Protein AF-0000000072270616 (afdb_homodimer)

Secondary structure (DSSP, 8-state):
--HHHHHHHHHHHHHHHTT--HHHHHHHHHHHHHHHHHHHHHHHHHHHHH-PPPHHHHHHHHSTT---SSPPPSS--SS-HHHHHHHHHHHHHHHH-GGGHHHHHHHHHHHHHHHHHTTSS-HHHHHHHHHHHHHHHHHHHHH--/--HHHHHHHHHHHHHHHTT--HHHHHHHHHHHHHHHHHHHHHHHHHHHHH-PPPHHHHHHHHSTT---SSPPPSS--SS-HHHHHHHHHHHHHHHH-GGGHHHHHHHHHHHHHHHHHTTSS-HHHHHHHHHHHHHHHHHHHHH--

Radius of gyration: 19.27 Å; Cα contacts (8 Å, |Δi|>4): 530; chains: 2; bounding box: 44×55×51 Å

Sequence (290 aa):
MTPLGLWIEEALRLGEQARLGGSDLAQVLAATAVAGHDAFISCWQGKFEYNVARPQSWMDHVQPGWAPSLPTPPFPSYPSGHATVSGAAAEVLAQFFPLQARQLRRDARDAAFSRVVGGIHWGVDGVAGLDVGQRVARALLEKRPMTPLGLWIEEALRLGEQARLGGSDLAQVLAATAVAGHDAFISCWQGKFEYNVARPQSWMDHVQPGWAPSLPTPPFPSYPSGHATVSGAAAEVLAQFFPLQARQLRRDARDAAFSRVVGGIHWGVDGVAGLDVGQRVARALLEKRP

Nearest PDB structures (foldseek):
  7f17-assembly3_C  TM=7.786E-01  e=4.397E-04  Pseudomonas aeruginosa
  9jq0-assembly1_A  TM=7.793E-01  e=1.820E-03  Klebsiella pneumoniae 342
  7f18-assembly3_C  TM=6.480E-01  e=3.942E-04  Pseudomonas aeruginosa
  1d2t-assembly1_A  TM=7.811E-01  e=1.374E-02  Shimwellia blattae
  1eoi-assembly1_A  TM=5.800E-01  e=3.911E-03  Shimwellia blattae

Solvent-accessible surface area (backbone atoms only — not comparable to full-atom values): 14197 Å² total; per-residue (Å²): 130,53,63,61,44,53,49,49,50,48,50,50,52,52,32,58,75,67,64,51,52,41,68,57,39,40,50,52,51,46,51,32,38,37,23,21,48,54,15,41,54,55,33,53,52,38,20,68,71,63,54,34,78,33,48,57,68,55,34,55,73,77,40,72,84,68,72,50,84,39,87,68,72,96,60,47,26,30,34,22,60,53,6,10,22,28,19,4,28,24,49,43,48,22,71,79,36,61,94,47,25,69,59,34,50,48,50,21,51,48,51,20,48,51,36,36,76,24,37,45,33,55,68,66,18,21,56,49,8,28,50,49,2,34,52,40,18,51,55,54,60,67,68,50,128,130,52,63,61,45,52,48,48,50,48,51,52,52,50,31,58,76,67,63,53,52,39,69,57,39,41,49,51,51,48,52,32,39,38,24,21,47,55,15,40,53,54,32,54,51,39,21,67,72,63,55,34,77,34,48,57,69,56,34,54,73,77,40,72,84,69,73,51,83,39,89,69,71,95,60,47,26,30,34,21,59,52,7,10,22,29,19,3,29,24,49,45,47,21,70,78,36,61,91,48,26,69,60,35,49,48,52,19,51,48,50,21,47,52,37,34,76,24,36,46,32,55,69,64,17,21,56,49,8,28,51,50,3,35,53,40,20,50,55,54,60,67,68,52,126

Structure (mmCIF, N/CA/C/O backbone):
data_AF-0000000072270616-model_v1
#
loop_
_entity.id
_entity.type
_entity.pdbx_description
1 polymer 'Vanadium chloroperoxidase-related protein'
#
loop_
_atom_site.group_PDB
_atom_site.id
_atom_site.type_symbol
_atom_site.label_atom_id
_atom_site.label_alt_id
_atom_site.label_comp_id
_atom_site.label_asym_id
_atom_site.label_entity_id
_atom_site.label_seq_id
_atom_site.pdbx_PDB_ins_code
_atom_site.Cartn_x
_atom_site.Cartn_y
_atom_site.Cartn_z
_atom_site.occupancy
_atom_site.B_iso_or_equiv
_atom_site.auth_seq_id
_atom_site.auth_comp_id
_atom_site.auth_asym_id
_atom_site.auth_atom_id
_atom_site.pdbx_PDB_model_num
ATOM 1 N N . MET A 1 1 ? 5.078 3.824 -12.914 1 79 1 MET A N 1
ATOM 2 C CA . MET A 1 1 ? 4.719 2.725 -12.023 1 79 1 MET A CA 1
ATOM 3 C C . MET A 1 1 ? 5.074 3.057 -10.578 1 79 1 MET A C 1
ATOM 5 O O . MET A 1 1 ? 6.094 3.697 -10.32 1 79 1 MET A O 1
ATOM 9 N N . THR A 1 2 ? 4.152 2.668 -9.734 1 91.56 2 THR A N 1
ATOM 10 C CA . THR A 1 2 ? 4.352 2.947 -8.32 1 91.56 2 THR A CA 1
ATOM 11 C C . THR A 1 2 ? 5.422 2.029 -7.73 1 91.56 2 THR A C 1
ATOM 13 O O . THR A 1 2 ? 5.809 1.042 -8.359 1 91.56 2 THR A O 1
ATOM 16 N N . PRO A 1 3 ? 5.988 2.426 -6.586 1 94.75 3 PRO A N 1
ATOM 17 C CA . PRO A 1 3 ? 7.094 1.618 -6.066 1 94.75 3 PRO A CA 1
ATOM 18 C C . PRO A 1 3 ? 6.699 0.161 -5.832 1 94.75 3 PRO A C 1
ATOM 20 O O . PRO A 1 3 ? 7.461 -0.749 -6.168 1 94.75 3 PRO A O 1
ATOM 23 N N . LEU A 1 4 ? 5.52 -0.05 -5.336 1 97.94 4 LEU A N 1
ATOM 24 C CA . LEU A 1 4 ? 5.148 -1.442 -5.113 1 97.94 4 LEU A CA 1
ATOM 25 C C . LEU A 1 4 ? 4.918 -2.164 -6.434 1 97.94 4 LEU A C 1
ATOM 27 O O . LEU A 1 4 ? 5.223 -3.352 -6.562 1 97.94 4 LEU A O 1
ATOM 31 N N . GLY A 1 5 ? 4.328 -1.453 -7.395 1 97.69 5 GLY A N 1
ATOM 32 C CA . GLY A 1 5 ? 4.172 -2.045 -8.711 1 97.69 5 GLY A CA 1
ATOM 33 C C . GLY A 1 5 ? 5.48 -2.541 -9.305 1 97.69 5 GLY A C 1
ATOM 34 O O . GLY A 1 5 ? 5.535 -3.631 -9.875 1 97.69 5 GLY A O 1
ATOM 35 N N . LEU A 1 6 ? 6.527 -1.81 -9.164 1 98 6 LEU A N 1
ATOM 36 C CA . LEU A 1 6 ? 7.844 -2.178 -9.672 1 98 6 LEU A CA 1
ATOM 37 C C . LEU A 1 6 ? 8.375 -3.418 -8.961 1 98 6 LEU A C 1
ATOM 39 O O . LEU A 1 6 ? 8.984 -4.285 -9.586 1 98 6 LEU A O 1
ATOM 43 N N . TRP A 1 7 ? 8.133 -3.5 -7.703 1 98.81 7 TRP A N 1
ATOM 44 C CA . TRP A 1 7 ? 8.672 -4.617 -6.934 1 98.81 7 TRP A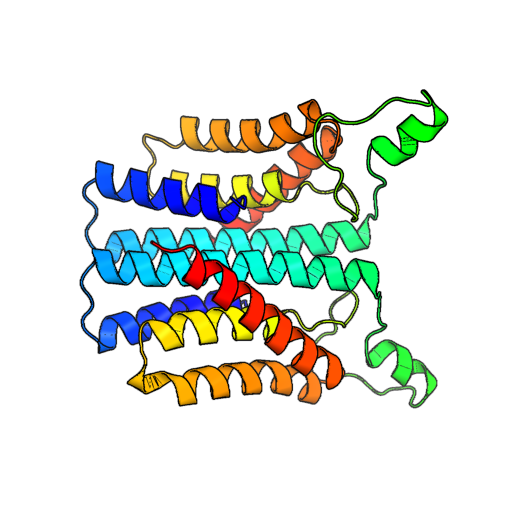 CA 1
ATOM 45 C C . TRP A 1 7 ? 7.844 -5.879 -7.152 1 98.81 7 TRP A C 1
ATOM 47 O O . TRP A 1 7 ? 8.367 -6.992 -7.102 1 98.81 7 TRP A O 1
ATOM 57 N N . ILE A 1 8 ? 6.531 -5.715 -7.418 1 98.81 8 ILE A N 1
ATOM 58 C CA . ILE A 1 8 ? 5.703 -6.852 -7.809 1 98.81 8 ILE A CA 1
ATOM 59 C C . ILE A 1 8 ? 6.176 -7.395 -9.156 1 98.81 8 ILE A C 1
ATOM 61 O O . ILE A 1 8 ? 6.262 -8.609 -9.344 1 98.81 8 ILE A O 1
ATOM 65 N N . GLU A 1 9 ? 6.5 -6.488 -10.039 1 98.38 9 GLU A N 1
ATOM 66 C CA . GLU A 1 9 ? 7.062 -6.918 -11.312 1 98.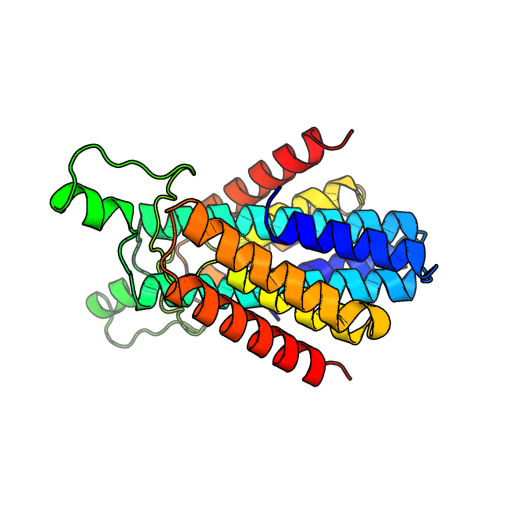38 9 GLU A CA 1
ATOM 67 C C . GLU A 1 9 ? 8.375 -7.672 -11.117 1 98.38 9 GLU A C 1
ATOM 69 O O . GLU A 1 9 ? 8.641 -8.656 -11.805 1 98.38 9 GLU A O 1
ATOM 74 N N . GLU A 1 10 ? 9.164 -7.152 -10.242 1 98.75 10 GLU A N 1
ATOM 75 C CA . GLU A 1 10 ? 10.43 -7.824 -9.953 1 98.75 10 GLU A CA 1
ATOM 76 C C . GLU A 1 10 ? 10.188 -9.203 -9.352 1 98.75 10 GLU A C 1
ATOM 78 O O . GLU A 1 10 ? 10.898 -10.156 -9.664 1 98.75 10 GLU A O 1
ATOM 83 N N . ALA A 1 11 ? 9.258 -9.344 -8.445 1 98.81 11 ALA A N 1
ATOM 84 C CA . ALA A 1 11 ? 8.898 -10.641 -7.871 1 98.81 11 ALA A CA 1
ATOM 85 C C . ALA A 1 11 ? 8.469 -11.617 -8.961 1 98.81 11 ALA A C 1
ATOM 87 O O . ALA A 1 11 ? 8.852 -12.797 -8.938 1 98.81 11 ALA A O 1
ATOM 88 N N . LEU A 1 12 ? 7.672 -11.094 -9.883 1 98.56 12 LEU A N 1
ATOM 89 C CA . LEU A 1 12 ? 7.23 -11.93 -10.992 1 98.56 12 LEU A CA 1
ATOM 90 C C . LEU A 1 12 ? 8.414 -12.375 -11.844 1 98.56 12 LEU A C 1
ATOM 92 O O . LEU A 1 12 ? 8.5 -13.547 -12.234 1 98.56 12 LEU A O 1
ATOM 96 N N . ARG A 1 13 ? 9.289 -11.438 -12.164 1 98.44 13 ARG A N 1
ATOM 97 C CA . ARG A 1 13 ? 10.469 -11.742 -12.977 1 98.44 13 ARG A CA 1
ATOM 98 C C . ARG A 1 13 ? 11.336 -12.797 -12.305 1 98.44 13 ARG A C 1
ATOM 100 O O . ARG A 1 13 ? 11.75 -13.766 -12.945 1 98.44 13 ARG A O 1
ATOM 107 N N . LEU A 1 14 ? 11.602 -12.68 -11.031 1 98.69 14 LEU A N 1
ATOM 108 C CA . LEU A 1 14 ? 12.445 -13.609 -10.289 1 98.69 14 LEU A CA 1
ATOM 109 C C . LEU A 1 14 ? 11.773 -14.977 -10.172 1 98.69 14 LEU A C 1
ATOM 111 O O . LEU A 1 14 ? 12.445 -16.016 -10.258 1 98.69 14 LEU A O 1
ATOM 115 N N . GLY A 1 15 ? 10.438 -14.938 -9.906 1 98.19 15 GLY A N 1
ATOM 116 C CA . GLY A 1 15 ? 9.703 -16.188 -9.867 1 98.19 15 GLY A CA 1
ATOM 117 C C . GLY A 1 15 ? 9.789 -16.984 -11.164 1 98.19 15 GLY A C 1
ATOM 118 O O . GLY A 1 15 ? 9.938 -18.203 -11.141 1 98.19 15 GLY A O 1
ATOM 119 N N . GLU A 1 16 ? 9.688 -16.266 -12.289 1 97.19 16 GLU A N 1
ATOM 120 C CA . GLU A 1 16 ? 9.812 -16.891 -13.602 1 97.19 16 GLU A CA 1
ATOM 121 C C . GLU A 1 16 ? 11.219 -17.453 -13.812 1 97.19 16 GLU A C 1
ATOM 123 O O . GLU A 1 16 ? 11.383 -18.578 -14.289 1 97.19 16 GLU A O 1
ATOM 128 N N . GLN A 1 17 ? 12.211 -16.688 -13.531 1 97.62 17 GLN A N 1
ATOM 129 C CA . GLN A 1 17 ? 13.602 -17.109 -13.695 1 97.62 17 GLN A CA 1
ATOM 130 C C . GLN A 1 17 ? 13.906 -18.344 -12.867 1 97.62 17 GLN A C 1
ATOM 132 O O . GLN A 1 17 ? 14.648 -19.219 -13.312 1 97.62 17 GLN A O 1
ATOM 137 N N . ALA A 1 18 ? 13.32 -18.391 -11.68 1 97.88 18 ALA A N 1
ATOM 138 C CA . ALA A 1 18 ? 13.578 -19.516 -10.773 1 97.88 18 ALA A CA 1
ATOM 139 C C . ALA A 1 18 ? 12.633 -20.688 -11.062 1 97.88 18 ALA A C 1
ATOM 141 O O . ALA A 1 18 ? 12.719 -21.734 -10.422 1 97.88 18 ALA A O 1
ATOM 142 N N . ARG A 1 19 ? 11.695 -20.516 -12.055 1 97.44 19 ARG A N 1
ATOM 143 C CA . ARG A 1 19 ? 10.703 -21.516 -12.422 1 97.44 19 ARG A CA 1
ATOM 144 C C . ARG A 1 19 ? 9.906 -21.969 -11.203 1 97.44 19 ARG A C 1
ATOM 146 O O . ARG A 1 19 ? 9.758 -23.172 -10.961 1 97.44 19 ARG A O 1
ATOM 153 N N . LEU A 1 20 ? 9.484 -20.984 -10.383 1 97.12 20 LEU A N 1
ATOM 154 C CA . LEU A 1 20 ? 8.68 -21.297 -9.211 1 97.12 20 LEU A CA 1
ATOM 155 C C . LEU A 1 20 ? 7.332 -21.875 -9.617 1 97.12 20 LEU A C 1
ATOM 157 O O . LEU A 1 20 ? 6.738 -21.453 -10.609 1 97.12 20 LEU A O 1
ATOM 161 N N . GLY A 1 21 ? 6.887 -22.844 -8.82 1 96.94 21 GLY A N 1
ATOM 162 C CA . GLY A 1 21 ? 5.516 -23.312 -8.984 1 96.94 21 GLY A CA 1
ATOM 163 C C . GLY A 1 21 ? 4.48 -22.266 -8.602 1 96.94 21 GLY A C 1
ATOM 164 O O . GLY A 1 21 ? 4.812 -21.25 -7.977 1 96.94 21 GLY A O 1
ATOM 165 N N . GLY A 1 22 ? 3.252 -22.469 -9 1 96.25 22 GLY A N 1
ATOM 166 C CA . GLY A 1 22 ? 2.184 -21.516 -8.781 1 96.25 22 GLY A CA 1
ATOM 167 C C . GLY A 1 22 ? 2 -21.156 -7.316 1 96.25 22 GLY A C 1
ATOM 168 O O . GLY A 1 22 ? 1.819 -19.984 -6.977 1 96.25 22 GLY A O 1
ATOM 169 N N . SER A 1 23 ? 2.094 -22.156 -6.461 1 96 23 SER A N 1
ATOM 170 C CA . SER A 1 23 ? 1.894 -21.938 -5.035 1 96 23 SER A CA 1
ATOM 171 C C . SER A 1 23 ? 3.029 -21.109 -4.438 1 96 23 SER A C 1
ATOM 173 O O . SER A 1 23 ? 2.795 -20.219 -3.623 1 96 23 SER A O 1
ATOM 175 N N . ASP A 1 24 ? 4.227 -21.391 -4.828 1 97.56 24 ASP A N 1
ATOM 176 C CA . ASP A 1 24 ? 5.383 -20.656 -4.332 1 97.56 24 ASP A CA 1
ATOM 177 C C . ASP A 1 24 ? 5.359 -19.203 -4.816 1 97.56 24 ASP A C 1
ATOM 179 O O . ASP A 1 24 ? 5.656 -18.281 -4.051 1 97.56 24 ASP A O 1
ATOM 183 N N . LEU A 1 25 ? 5.039 -19.031 -6.094 1 98.31 25 LEU A N 1
ATOM 184 C CA . LEU A 1 25 ? 4.957 -17.672 -6.641 1 98.31 25 LEU A CA 1
ATOM 185 C C . LEU A 1 25 ? 3.859 -16.875 -5.949 1 98.31 25 LEU A C 1
ATOM 187 O O . LEU A 1 25 ? 4.035 -15.688 -5.664 1 98.31 25 LEU A O 1
ATOM 191 N N . ALA A 1 26 ? 2.768 -17.516 -5.664 1 98.38 26 ALA A N 1
ATOM 192 C CA . ALA A 1 26 ? 1.678 -16.859 -4.949 1 98.38 26 ALA A CA 1
ATOM 193 C C . ALA A 1 26 ? 2.135 -16.391 -3.57 1 98.38 26 ALA A C 1
ATOM 195 O O . ALA A 1 26 ? 1.769 -15.297 -3.127 1 98.38 26 ALA A O 1
ATOM 196 N N . GLN A 1 27 ? 2.904 -17.172 -2.893 1 97.62 27 GLN A N 1
ATOM 197 C CA . GLN A 1 27 ? 3.41 -16.828 -1.57 1 97.62 27 GLN A CA 1
ATOM 198 C C . GLN A 1 27 ? 4.344 -15.617 -1.645 1 97.62 27 GLN A C 1
ATOM 200 O O . GLN A 1 27 ? 4.289 -14.727 -0.792 1 97.62 27 GLN A O 1
ATOM 205 N N . VAL A 1 28 ? 5.195 -15.617 -2.637 1 98.56 28 VAL A N 1
ATOM 206 C CA . VAL A 1 28 ? 6.141 -14.523 -2.824 1 98.56 28 VAL A CA 1
ATOM 207 C C . VAL A 1 28 ? 5.379 -13.227 -3.088 1 98.56 28 VAL A C 1
ATOM 209 O O . VAL A 1 28 ? 5.668 -12.195 -2.477 1 98.56 28 VAL A O 1
ATOM 212 N N . LEU A 1 29 ? 4.418 -13.273 -4 1 98.81 29 LEU A N 1
ATOM 213 C CA . LEU A 1 29 ? 3.648 -12.094 -4.355 1 98.81 29 LEU A CA 1
ATOM 214 C C . LEU A 1 29 ? 2.834 -11.594 -3.166 1 98.81 29 LEU A C 1
ATOM 216 O O . LEU A 1 29 ? 2.781 -10.391 -2.902 1 98.81 29 LEU A O 1
ATOM 220 N N . ALA A 1 30 ? 2.232 -12.523 -2.436 1 98.5 30 ALA A N 1
ATOM 221 C CA . ALA A 1 30 ? 1.429 -12.164 -1.271 1 98.5 30 ALA A CA 1
ATOM 222 C C . ALA A 1 30 ? 2.287 -11.5 -0.198 1 98.5 30 ALA A C 1
ATOM 224 O O . ALA A 1 30 ? 1.921 -10.445 0.339 1 98.5 30 ALA A O 1
ATOM 225 N N . ALA A 1 31 ? 3.426 -12.094 0.092 1 98.44 31 ALA A N 1
ATOM 226 C CA . ALA A 1 31 ? 4.312 -11.555 1.12 1 98.44 31 ALA A CA 1
ATOM 227 C C . ALA A 1 31 ? 4.848 -10.188 0.719 1 98.44 31 ALA A C 1
ATOM 229 O O . ALA A 1 31 ? 4.938 -9.281 1.551 1 98.44 31 ALA A O 1
ATOM 230 N N . THR A 1 32 ? 5.254 -10.062 -0.554 1 98.88 32 THR A N 1
ATOM 231 C CA . THR A 1 32 ? 5.762 -8.781 -1.051 1 98.88 32 THR A CA 1
ATOM 232 C C . THR A 1 32 ? 4.691 -7.703 -0.965 1 98.88 32 THR A C 1
ATOM 234 O O . THR A 1 32 ? 4.961 -6.586 -0.52 1 98.88 32 THR A O 1
ATOM 237 N N . ALA A 1 33 ? 3.461 -8.062 -1.34 1 98.75 33 ALA A N 1
ATOM 238 C CA . ALA A 1 33 ? 2.34 -7.121 -1.314 1 98.75 33 ALA A CA 1
ATOM 239 C C . ALA A 1 33 ? 2.047 -6.656 0.108 1 98.75 33 ALA A C 1
ATOM 241 O O . ALA A 1 33 ? 1.929 -5.457 0.363 1 98.75 33 ALA A O 1
ATOM 242 N N . VAL A 1 34 ? 1.983 -7.574 1.022 1 98.5 34 VAL A N 1
ATOM 243 C CA . VAL A 1 34 ? 1.604 -7.266 2.398 1 98.5 34 VAL A CA 1
ATOM 244 C C . VAL A 1 34 ? 2.721 -6.48 3.078 1 98.5 34 VAL A C 1
ATOM 246 O O . VAL A 1 34 ? 2.461 -5.488 3.764 1 98.5 34 VAL A O 1
ATOM 249 N N . ALA A 1 35 ? 3.928 -6.883 2.844 1 98.69 35 ALA A N 1
ATOM 250 C CA . ALA A 1 35 ? 5.055 -6.172 3.441 1 98.69 35 ALA A CA 1
ATOM 251 C C . ALA A 1 35 ? 5.133 -4.738 2.924 1 98.69 35 ALA A C 1
ATOM 253 O O . ALA A 1 35 ? 5.336 -3.801 3.699 1 98.69 35 ALA A O 1
ATOM 254 N N . GLY A 1 36 ? 5.039 -4.621 1.604 1 98.62 36 GLY A N 1
ATOM 255 C CA . GLY A 1 36 ? 5.07 -3.289 1.021 1 98.62 36 GLY A CA 1
ATOM 256 C C . GLY A 1 36 ? 3.965 -2.387 1.531 1 98.62 36 GLY A C 1
ATOM 257 O O . GLY A 1 36 ? 4.207 -1.221 1.85 1 98.62 36 GLY A O 1
ATOM 258 N N . HIS A 1 37 ? 2.793 -2.926 1.606 1 98.12 37 HIS A N 1
ATOM 259 C CA . HIS A 1 37 ? 1.641 -2.168 2.078 1 98.12 37 HIS A CA 1
ATOM 260 C C . HIS A 1 37 ? 1.791 -1.795 3.549 1 98.12 37 HIS A C 1
ATOM 262 O O . HIS A 1 37 ? 1.553 -0.647 3.932 1 98.12 37 HIS A O 1
ATOM 268 N N . ASP A 1 38 ? 2.174 -2.775 4.398 1 97.88 38 ASP A N 1
ATOM 269 C CA . ASP A 1 38 ? 2.318 -2.525 5.832 1 97.88 38 ASP A CA 1
ATOM 270 C C . ASP A 1 38 ? 3.418 -1.501 6.102 1 97.88 38 ASP A C 1
ATOM 272 O O . ASP A 1 38 ? 3.279 -0.655 6.988 1 97.88 38 ASP A O 1
ATOM 276 N N . ALA A 1 39 ? 4.465 -1.623 5.348 1 98.56 39 ALA A N 1
ATOM 277 C CA . ALA A 1 39 ? 5.531 -0.634 5.473 1 98.56 39 ALA A CA 1
ATOM 278 C C . ALA A 1 39 ? 5.035 0.758 5.09 1 98.56 39 ALA A C 1
ATOM 280 O O . ALA A 1 39 ? 5.41 1.751 5.715 1 98.56 39 ALA A O 1
ATOM 281 N N . PHE A 1 40 ? 4.258 0.783 4.094 1 97.88 40 PHE A N 1
ATOM 282 C CA . PHE A 1 40 ? 3.754 2.061 3.605 1 97.88 40 PHE A CA 1
ATOM 283 C C . PHE A 1 40 ? 2.836 2.711 4.633 1 97.88 40 PHE A C 1
ATOM 285 O O . PHE A 1 40 ? 2.814 3.936 4.77 1 97.88 40 PHE A O 1
ATOM 292 N N . ILE A 1 41 ? 2.008 1.926 5.32 1 96.38 41 ILE A N 1
ATOM 293 C CA . ILE A 1 41 ? 1.22 2.441 6.434 1 96.38 41 ILE A CA 1
ATOM 294 C C . ILE A 1 41 ? 2.137 3.137 7.438 1 96.38 41 ILE A C 1
ATOM 296 O O . ILE A 1 41 ? 1.866 4.266 7.855 1 96.38 41 ILE A O 1
ATOM 300 N N . SER A 1 42 ? 3.219 2.477 7.805 1 97 42 SER A N 1
ATOM 301 C CA . SER A 1 42 ? 4.18 3.039 8.75 1 97 42 SER A CA 1
ATOM 302 C C . SER A 1 42 ? 4.793 4.328 8.211 1 97 42 SER A C 1
ATOM 304 O O . SER A 1 42 ? 5.008 5.281 8.961 1 97 42 SER A O 1
ATOM 306 N N . CYS A 1 43 ? 5.078 4.328 6.941 1 97.94 43 CYS A N 1
ATOM 307 C CA . CYS A 1 43 ? 5.656 5.5 6.293 1 97.94 43 CYS A CA 1
ATOM 308 C C . CYS A 1 43 ? 4.742 6.711 6.434 1 97.94 43 CYS A C 1
ATOM 310 O O . CYS A 1 43 ? 5.184 7.785 6.852 1 97.94 43 CYS A O 1
ATOM 312 N N . TRP A 1 44 ? 3.494 6.543 6.137 1 95.75 44 TRP A N 1
ATOM 313 C CA . TRP A 1 44 ? 2.557 7.66 6.113 1 95.75 44 TRP A CA 1
ATOM 314 C C . TRP A 1 44 ? 2.254 8.148 7.523 1 95.75 44 TRP A C 1
ATOM 316 O O . TRP A 1 44 ? 2.049 9.344 7.746 1 95.75 44 TRP A O 1
ATOM 326 N N . GLN A 1 45 ? 2.283 7.195 8.453 1 95.19 45 GLN A N 1
ATOM 327 C CA . GLN A 1 45 ? 2.182 7.605 9.852 1 95.19 45 GLN A CA 1
ATOM 328 C C . GLN A 1 45 ? 3.348 8.508 10.242 1 95.19 45 GLN A C 1
ATOM 330 O O . GLN A 1 45 ? 3.156 9.508 10.945 1 95.19 45 GLN A O 1
ATOM 335 N N . GLY A 1 46 ? 4.496 8.148 9.828 1 96.88 46 GLY A N 1
ATOM 336 C CA . GLY A 1 46 ? 5.672 8.969 10.094 1 96.88 46 GLY A CA 1
ATOM 337 C C . GLY A 1 46 ? 5.582 10.352 9.469 1 96.88 46 GLY A C 1
ATOM 338 O O . GLY A 1 46 ? 6 11.336 10.078 1 96.88 46 GLY A O 1
ATOM 339 N N . LYS A 1 47 ? 4.992 10.43 8.273 1 96.5 47 LYS A N 1
ATOM 340 C CA . LYS A 1 47 ? 4.855 11.711 7.602 1 96.5 47 LYS A CA 1
ATOM 341 C C . LYS A 1 47 ? 3.938 12.648 8.383 1 96.5 47 LYS A C 1
ATOM 343 O O . LYS A 1 47 ? 4.168 13.859 8.43 1 96.5 47 LYS A O 1
ATOM 348 N N . PHE A 1 48 ? 2.904 12.062 8.906 1 93 48 PHE A N 1
ATOM 349 C CA . PHE A 1 48 ? 1.995 12.883 9.703 1 93 48 PHE A CA 1
ATOM 350 C C . PHE A 1 48 ? 2.656 13.312 11.008 1 93 48 PHE A C 1
ATOM 352 O O . PHE A 1 48 ? 2.428 14.422 11.492 1 93 48 PHE A O 1
ATOM 359 N N . GLU A 1 49 ? 3.527 12.445 11.547 1 94 49 GLU A N 1
ATOM 360 C CA . GLU A 1 49 ? 4.16 12.695 12.836 1 94 49 GLU A CA 1
ATOM 361 C C . GLU A 1 49 ? 5.25 13.758 12.719 1 94 49 GLU A C 1
ATOM 363 O O . GLU A 1 49 ? 5.332 14.664 13.547 1 94 49 GLU A O 1
ATOM 368 N N . TYR A 1 50 ? 6.055 13.688 11.695 1 96.19 50 TYR A N 1
ATOM 369 C CA . TYR A 1 50 ? 7.246 14.531 11.625 1 96.19 50 TYR A CA 1
ATOM 370 C C . TYR A 1 50 ? 6.996 15.758 10.75 1 96.19 50 TYR A C 1
ATOM 372 O O . TYR A 1 50 ? 7.598 16.812 10.969 1 96.19 50 TYR A O 1
ATOM 380 N N . ASN A 1 51 ? 6.184 15.617 9.672 1 95.12 51 ASN A N 1
ATOM 381 C CA . ASN A 1 51 ? 5.738 16.719 8.82 1 95.12 51 ASN A CA 1
ATOM 382 C C . ASN A 1 51 ? 6.918 17.547 8.305 1 95.12 51 ASN A C 1
ATOM 384 O O . ASN A 1 51 ? 6.918 18.766 8.414 1 95.12 51 ASN A O 1
ATOM 388 N N . VAL A 1 52 ? 7.891 16.875 7.82 1 96.19 52 VAL A N 1
ATOM 389 C CA . VAL A 1 52 ? 9.109 17.516 7.348 1 96.19 52 VAL A CA 1
ATOM 390 C C . VAL A 1 52 ? 8.875 18.109 5.961 1 96.19 52 VAL A C 1
ATOM 392 O O . VAL A 1 52 ? 8.359 17.438 5.066 1 96.19 52 VAL A O 1
ATOM 395 N N . ALA A 1 53 ? 9.289 19.391 5.816 1 95 53 ALA A N 1
ATOM 396 C CA . ALA A 1 53 ? 9.148 20.078 4.531 1 95 53 ALA A CA 1
ATOM 397 C C . ALA A 1 53 ? 10.086 19.484 3.488 1 95 53 ALA A C 1
ATOM 399 O O . ALA A 1 53 ? 11.211 19.078 3.811 1 95 53 ALA A O 1
ATOM 400 N N . ARG A 1 54 ? 9.57 19.484 2.26 1 96.12 54 ARG A N 1
ATOM 401 C CA . ARG A 1 54 ? 10.391 18.969 1.168 1 96.12 54 ARG A CA 1
ATOM 402 C C . ARG A 1 54 ? 11.469 19.969 0.766 1 96.12 54 ARG A C 1
ATOM 404 O O . ARG A 1 54 ? 11.367 21.156 1.098 1 96.12 54 ARG A O 1
ATOM 411 N N . PRO A 1 55 ? 12.508 19.531 0.077 1 94.56 55 PRO A N 1
ATOM 412 C CA . PRO A 1 55 ? 13.617 20.422 -0.31 1 94.56 55 PRO A CA 1
ATOM 413 C C . PRO A 1 55 ? 13.148 21.672 -1.038 1 94.56 55 PRO A C 1
ATOM 415 O O . PRO A 1 55 ? 13.672 22.766 -0.802 1 94.56 55 PRO A O 1
ATOM 418 N N . GLN A 1 56 ? 12.18 21.547 -1.851 1 91.94 56 GLN A N 1
ATOM 419 C CA . GLN A 1 56 ? 11.711 22.672 -2.646 1 91.94 56 GLN A CA 1
ATOM 420 C C . GLN A 1 56 ? 11.242 23.812 -1.755 1 91.94 56 GLN A C 1
ATOM 422 O O . GLN A 1 56 ? 11.422 24.984 -2.088 1 91.94 56 GLN A O 1
ATOM 427 N N . SER A 1 57 ? 10.617 23.469 -0.726 1 89.81 57 SER A N 1
ATOM 428 C CA . SER A 1 57 ? 10.133 24.5 0.198 1 89.81 57 SER A CA 1
ATOM 429 C C . SER A 1 57 ? 11.281 25.297 0.79 1 89.81 57 SER A C 1
ATOM 431 O O . SER A 1 57 ? 11.156 26.5 0.997 1 89.81 57 SER A O 1
ATOM 433 N N . TRP A 1 58 ? 12.367 24.672 1.087 1 87.06 58 TRP A N 1
ATOM 434 C CA . TRP A 1 58 ? 13.547 25.328 1.651 1 87.06 58 TRP A CA 1
ATOM 435 C C . TRP A 1 58 ? 14.305 26.094 0.58 1 87.06 58 TRP A C 1
ATOM 437 O O . TRP A 1 58 ? 14.75 27.219 0.82 1 87.06 58 TRP A O 1
ATOM 447 N N . MET A 1 59 ? 14.367 25.516 -0.546 1 87.12 59 MET A N 1
ATOM 448 C CA . MET A 1 59 ? 15.141 26.109 -1.635 1 87.12 59 MET A CA 1
ATOM 449 C C . MET A 1 59 ? 14.484 27.375 -2.15 1 87.12 59 MET A C 1
ATOM 451 O O . MET A 1 59 ? 15.164 28.281 -2.641 1 87.12 59 MET A O 1
ATOM 455 N N . ASP A 1 60 ? 13.156 27.375 -2.066 1 84.81 60 ASP A N 1
ATOM 456 C CA . ASP A 1 60 ? 12.438 28.578 -2.467 1 84.81 60 ASP A CA 1
ATOM 457 C C . ASP A 1 60 ? 12.984 29.812 -1.732 1 84.81 60 ASP A C 1
ATOM 459 O O . ASP A 1 60 ? 12.938 30.922 -2.256 1 84.81 60 ASP A O 1
ATOM 463 N N . HIS A 1 61 ? 13.617 29.609 -0.593 1 87.5 61 HIS A N 1
ATOM 464 C CA . HIS A 1 61 ? 14.148 30.688 0.221 1 87.5 61 HIS A CA 1
ATOM 465 C C . HIS A 1 61 ? 15.633 30.922 -0.059 1 87.5 61 HIS A C 1
ATOM 467 O O . HIS A 1 61 ? 16.125 32.062 0.05 1 87.5 61 HIS A O 1
ATOM 473 N N . VAL A 1 62 ? 16.312 29.891 -0.326 1 88.31 62 VAL A N 1
ATOM 474 C CA . VAL A 1 62 ? 17.781 29.953 -0.417 1 88.31 62 VAL A CA 1
ATOM 475 C C . VAL A 1 62 ? 18.188 30.281 -1.849 1 88.31 62 VAL A C 1
ATOM 477 O O . VAL A 1 62 ? 19.141 31.047 -2.068 1 88.31 62 VAL A O 1
ATOM 480 N N . GLN A 1 63 ? 17.531 29.703 -2.832 1 88.5 63 GLN A N 1
ATOM 481 C CA . GLN A 1 63 ? 17.828 29.875 -4.25 1 88.5 63 GLN A CA 1
ATOM 482 C C . GLN A 1 63 ? 16.547 29.922 -5.078 1 88.5 63 GLN A C 1
ATOM 484 O O . GLN A 1 63 ? 16.188 28.938 -5.73 1 88.5 63 GLN A O 1
ATOM 489 N N . PRO A 1 64 ? 16.125 31.203 -5.039 1 85 64 PRO A N 1
ATOM 490 C CA . PRO A 1 64 ? 14.898 31.344 -5.832 1 85 64 PRO A CA 1
ATOM 491 C C . PRO A 1 64 ? 15.086 30.922 -7.285 1 85 64 PRO A C 1
ATOM 493 O O . PRO A 1 64 ? 16.141 31.156 -7.871 1 85 64 PRO A O 1
ATOM 496 N N . GLY A 1 65 ? 14.234 30.016 -7.812 1 87.19 65 GLY A N 1
ATOM 497 C CA . GLY A 1 65 ? 14.32 29.562 -9.188 1 87.19 65 GLY A CA 1
ATOM 498 C C . GLY A 1 65 ? 14.727 28.109 -9.32 1 87.19 65 GLY A C 1
ATOM 499 O O . GLY A 1 65 ? 14.555 27.5 -10.383 1 87.19 65 GLY A O 1
ATOM 500 N N . TRP A 1 66 ? 15.328 27.703 -8.211 1 88.62 66 TRP A N 1
ATOM 501 C CA . TRP A 1 66 ? 15.664 26.297 -8.242 1 88.62 66 TRP A CA 1
ATOM 502 C C . TRP A 1 66 ? 14.406 25.422 -8.258 1 88.62 66 TRP A C 1
ATOM 504 O O . TRP A 1 66 ? 13.43 25.734 -7.574 1 88.62 66 TRP A O 1
ATOM 514 N N . ALA A 1 67 ? 14.445 24.328 -9.117 1 91.44 67 ALA A N 1
ATOM 515 C CA . ALA A 1 67 ? 13.375 23.344 -9.125 1 91.44 67 ALA A CA 1
ATOM 516 C C . ALA A 1 67 ? 13.938 21.922 -9.203 1 91.44 67 ALA A C 1
ATOM 518 O O . ALA A 1 67 ? 14.93 21.688 -9.898 1 91.44 67 ALA A O 1
ATOM 519 N N . PRO A 1 68 ? 13.258 21.062 -8.453 1 93 68 PRO A N 1
ATOM 520 C CA . PRO A 1 68 ? 13.695 19.672 -8.586 1 93 68 PRO A CA 1
ATOM 521 C C . PRO A 1 68 ? 13.445 19.109 -9.984 1 93 68 PRO A C 1
ATOM 523 O O . PRO A 1 68 ? 12.633 19.641 -10.734 1 93 68 PRO A O 1
ATOM 526 N N . SER A 1 69 ? 14.234 18.062 -10.305 1 93.94 69 SER A N 1
ATOM 527 C CA . SER A 1 69 ? 14.078 17.422 -11.602 1 93.94 69 SER A CA 1
ATOM 528 C C . SER A 1 69 ? 12.828 16.547 -11.641 1 93.94 69 SER A C 1
ATOM 530 O O . SER A 1 69 ? 12.312 16.234 -12.711 1 93.94 69 SER A O 1
ATOM 532 N N . LEU A 1 70 ? 12.383 16.156 -10.477 1 94.31 70 LEU A N 1
ATOM 533 C CA . LEU A 1 70 ? 11.156 15.375 -10.359 1 94.31 70 LEU A CA 1
ATOM 534 C C . LEU A 1 70 ? 10.031 16.219 -9.773 1 94.31 70 LEU A C 1
ATOM 536 O O . LEU A 1 70 ? 10.273 17.141 -8.992 1 94.31 70 LEU A O 1
ATOM 540 N N . PRO A 1 71 ? 8.805 15.867 -10.219 1 92.62 71 PRO A N 1
ATOM 541 C CA . PRO A 1 71 ? 7.684 16.594 -9.609 1 92.62 71 PRO A CA 1
ATOM 542 C C . PRO A 1 71 ? 7.602 16.391 -8.102 1 92.62 71 PRO A C 1
ATOM 544 O O . PRO A 1 71 ? 7.699 15.25 -7.621 1 92.62 71 PRO A O 1
ATOM 547 N N . THR A 1 72 ? 7.41 17.438 -7.383 1 92.94 72 THR A N 1
ATOM 548 C CA . THR A 1 72 ? 7.352 17.391 -5.926 1 92.94 72 THR A CA 1
ATOM 549 C C . THR A 1 72 ? 5.969 16.953 -5.449 1 92.94 72 THR A C 1
ATOM 551 O O . THR A 1 72 ? 4.969 17.609 -5.75 1 92.94 72 THR A O 1
ATOM 554 N N . PRO A 1 73 ? 5.949 15.914 -4.676 1 92.88 73 PRO A N 1
ATOM 555 C CA . PRO A 1 73 ? 4.656 15.516 -4.117 1 92.88 73 PRO A CA 1
ATOM 556 C C . PRO A 1 73 ? 4.117 16.531 -3.102 1 92.88 73 PRO A C 1
ATOM 558 O O . PRO A 1 73 ? 4.898 17.188 -2.412 1 92.88 73 PRO A O 1
ATOM 561 N N . PRO A 1 74 ? 2.789 16.562 -2.959 1 91.06 74 PRO A N 1
ATOM 562 C CA . PRO A 1 74 ? 2.154 17.547 -2.066 1 91.06 74 PRO A CA 1
ATOM 563 C C . PRO A 1 74 ? 1.981 17.016 -0.645 1 91.06 74 PRO A C 1
ATOM 565 O O . PRO A 1 74 ? 0.906 17.156 -0.056 1 91.06 74 PRO A O 1
ATOM 568 N N . PHE A 1 75 ? 2.92 16.297 -0.101 1 93.94 75 PHE A N 1
ATOM 569 C CA . PHE A 1 75 ? 2.945 15.789 1.266 1 93.94 75 PHE A CA 1
ATOM 570 C C . PHE A 1 75 ? 4.371 15.766 1.806 1 93.94 75 PHE A C 1
ATOM 572 O O . PHE A 1 75 ? 5.332 15.883 1.043 1 93.94 75 PHE A O 1
ATOM 579 N N . PRO A 1 76 ? 4.57 15.664 3.113 1 96 76 PRO A N 1
ATOM 580 C CA . PRO A 1 76 ? 5.887 15.781 3.742 1 96 76 PRO A CA 1
ATOM 581 C C . PRO A 1 76 ? 6.887 14.75 3.209 1 96 76 PRO A C 1
ATOM 583 O O . PRO A 1 76 ? 6.484 13.711 2.682 1 96 76 PRO A O 1
ATOM 586 N N . SER A 1 77 ? 8.094 15.07 3.402 1 97.44 77 SER A N 1
ATOM 587 C CA . SER A 1 77 ? 9.148 14.328 2.713 1 97.44 77 SER A CA 1
ATOM 588 C C . SER A 1 77 ? 9.547 13.078 3.49 1 97.44 77 SER A C 1
ATOM 590 O O . SER A 1 77 ? 9.891 12.055 2.896 1 97.44 77 SER A O 1
ATOM 592 N N . TYR A 1 78 ? 9.453 13.094 4.816 1 98.19 78 TYR 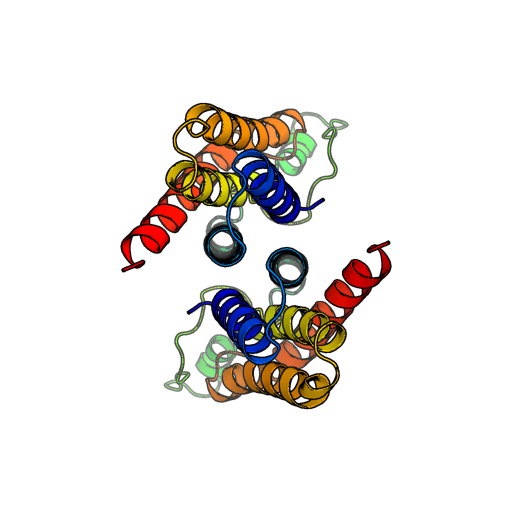A N 1
ATOM 593 C CA . TYR A 1 78 ? 10.078 12.094 5.676 1 98.19 78 TYR A CA 1
ATOM 594 C C . TYR A 1 78 ? 9.031 11.188 6.309 1 98.19 78 TYR A C 1
ATOM 596 O O . TYR A 1 78 ? 8.078 11.672 6.926 1 98.19 78 TYR A O 1
ATOM 604 N N . PRO A 1 79 ? 9.258 9.953 6.273 1 98.5 79 PRO A N 1
ATOM 605 C CA . PRO A 1 79 ? 10.273 9.242 5.5 1 98.5 79 PRO A CA 1
ATOM 606 C C . PRO A 1 79 ? 9.898 9.086 4.027 1 98.5 79 PRO A C 1
ATOM 608 O O . PRO A 1 79 ? 8.773 9.414 3.639 1 98.5 79 PRO A O 1
ATOM 611 N N . SER A 1 80 ? 10.875 8.672 3.219 1 98.56 80 SER A N 1
ATOM 612 C CA . SER A 1 80 ? 10.633 8.445 1.799 1 98.56 80 SER A CA 1
ATOM 613 C C . SER A 1 80 ? 9.75 7.223 1.58 1 98.56 80 SER A C 1
ATOM 615 O O . SER A 1 80 ? 10.102 6.113 1.992 1 98.56 80 SER A O 1
ATOM 617 N N . GLY A 1 81 ? 8.617 7.414 0.898 1 98.12 81 GLY A N 1
ATOM 618 C CA . GLY A 1 81 ? 7.738 6.301 0.578 1 98.12 81 GLY A CA 1
ATOM 619 C C . GLY A 1 81 ? 8.375 5.285 -0.351 1 98.12 81 GLY A C 1
ATOM 620 O O . GLY A 1 81 ? 8.227 4.078 -0.154 1 98.12 81 GLY A O 1
ATOM 621 N N . HIS A 1 82 ? 9.086 5.758 -1.393 1 98.38 82 HIS A N 1
ATOM 622 C CA . HIS A 1 82 ? 9.781 4.859 -2.307 1 98.38 82 HIS A CA 1
ATOM 623 C C . HIS A 1 82 ? 10.805 4.004 -1.565 1 98.38 82 HIS A C 1
ATOM 625 O O . HIS A 1 82 ? 10.898 2.797 -1.795 1 98.38 82 HIS A O 1
ATOM 631 N N . ALA A 1 83 ? 11.484 4.645 -0.693 1 98.81 83 ALA A N 1
ATOM 632 C CA . ALA A 1 83 ? 12.492 3.926 0.087 1 98.81 83 ALA A CA 1
ATOM 633 C C . ALA A 1 83 ? 11.844 2.896 1.006 1 98.81 83 ALA A C 1
ATOM 635 O O . ALA A 1 83 ? 12.32 1.769 1.126 1 98.81 83 ALA A O 1
ATOM 636 N N . THR A 1 84 ? 10.781 3.307 1.638 1 98.88 84 THR A N 1
ATOM 637 C CA . THR A 1 84 ? 10.102 2.451 2.6 1 98.88 84 THR A CA 1
ATOM 638 C C . THR A 1 84 ? 9.578 1.185 1.923 1 98.88 84 THR A C 1
ATOM 640 O O . THR A 1 84 ? 9.859 0.073 2.373 1 98.88 84 THR A O 1
ATOM 643 N N . VAL A 1 85 ? 8.891 1.355 0.82 1 98.88 85 VAL A N 1
ATOM 644 C CA . VAL A 1 85 ? 8.328 0.216 0.105 1 98.88 85 VAL A CA 1
ATOM 645 C C . VAL A 1 85 ? 9.453 -0.653 -0.453 1 98.88 85 VAL A C 1
ATOM 647 O O . VAL A 1 85 ? 9.391 -1.883 -0.393 1 98.88 85 VAL A O 1
ATOM 650 N N . SER A 1 86 ? 10.453 -0.019 -0.963 1 98.94 86 SER A N 1
ATOM 651 C CA . SER A 1 86 ? 11.57 -0.76 -1.537 1 98.94 86 SER A CA 1
ATOM 652 C C . SER A 1 86 ? 12.32 -1.543 -0.466 1 98.94 86 SER A C 1
ATOM 654 O O . SER A 1 86 ? 12.758 -2.668 -0.706 1 98.94 86 SER A O 1
ATOM 656 N N . GLY A 1 87 ? 12.523 -0.915 0.684 1 98.94 87 GLY A N 1
ATOM 657 C CA . GLY A 1 87 ? 13.156 -1.629 1.78 1 98.94 87 GLY A CA 1
ATOM 658 C C . GLY A 1 87 ? 12.398 -2.879 2.193 1 98.94 87 GLY A C 1
ATOM 659 O O . GLY A 1 87 ? 13.008 -3.926 2.432 1 98.94 87 GLY A O 1
ATOM 660 N N . ALA A 1 88 ? 11.117 -2.779 2.27 1 98.94 88 ALA A N 1
ATOM 661 C CA . ALA A 1 88 ? 10.281 -3.912 2.664 1 98.94 88 ALA A CA 1
ATOM 662 C C . ALA A 1 88 ? 10.297 -5 1.596 1 98.94 88 ALA A C 1
ATOM 664 O O . ALA A 1 88 ? 10.555 -6.172 1.896 1 98.94 88 ALA A O 1
ATOM 665 N N . ALA A 1 89 ? 10.047 -4.602 0.357 1 98.94 89 ALA A N 1
ATOM 666 C CA . ALA A 1 89 ? 9.938 -5.559 -0.742 1 98.94 89 ALA A CA 1
ATOM 667 C C . ALA A 1 89 ? 11.266 -6.273 -0.979 1 98.94 89 ALA A C 1
ATOM 669 O O . ALA A 1 89 ? 11.297 -7.492 -1.179 1 98.94 89 ALA A O 1
ATOM 670 N N . ALA A 1 90 ? 12.344 -5.48 -0.982 1 98.94 90 ALA A N 1
ATOM 671 C CA . ALA A 1 90 ? 13.664 -6.07 -1.203 1 98.94 90 ALA A CA 1
ATOM 672 C C . ALA A 1 90 ? 13.992 -7.102 -0.129 1 98.94 90 ALA A C 1
ATOM 674 O O . ALA A 1 90 ? 14.547 -8.164 -0.427 1 98.94 90 ALA A O 1
ATOM 675 N N . GLU A 1 91 ? 13.672 -6.766 1.098 1 98.81 91 GLU A N 1
ATOM 676 C CA . GLU A 1 91 ? 13.984 -7.684 2.189 1 98.81 91 GLU A CA 1
ATOM 677 C C . GLU A 1 91 ? 13.164 -8.961 2.088 1 98.81 91 GLU A C 1
ATOM 679 O O . GLU A 1 91 ? 13.672 -10.062 2.324 1 98.81 91 GLU A O 1
ATOM 684 N N . VAL A 1 92 ? 11.891 -8.883 1.752 1 98.81 92 VAL A N 1
ATOM 685 C CA . VAL A 1 92 ? 11.047 -10.062 1.562 1 98.81 92 VAL A CA 1
ATOM 686 C C . VAL A 1 92 ? 11.602 -10.906 0.415 1 98.81 92 VAL A C 1
ATOM 688 O O . VAL A 1 92 ? 11.797 -12.117 0.565 1 98.81 92 VAL A O 1
ATOM 691 N N . LEU A 1 93 ? 11.867 -10.266 -0.714 1 98.88 93 LEU A N 1
ATOM 692 C CA . LEU A 1 93 ? 12.344 -10.992 -1.885 1 98.88 93 LEU A CA 1
ATOM 693 C C . LEU A 1 93 ? 13.703 -11.617 -1.617 1 98.88 93 LEU A C 1
ATOM 695 O O . LEU A 1 93 ? 14.008 -12.703 -2.125 1 98.88 93 LEU A O 1
ATOM 699 N N . ALA A 1 94 ? 14.539 -10.93 -0.844 1 98.69 94 ALA A N 1
ATOM 700 C CA . ALA A 1 94 ? 15.859 -11.453 -0.51 1 98.69 94 ALA A CA 1
ATOM 701 C C . ALA A 1 94 ? 15.75 -12.773 0.251 1 98.69 94 ALA A C 1
ATOM 703 O O . ALA A 1 94 ? 16.625 -13.633 0.137 1 98.69 94 ALA A O 1
ATOM 704 N N . GLN A 1 95 ? 14.742 -12.945 1.049 1 97.88 95 GLN A N 1
ATOM 705 C CA . GLN A 1 95 ? 14.531 -14.188 1.785 1 97.88 95 GLN A CA 1
ATOM 706 C C . GLN A 1 95 ? 14.133 -15.32 0.847 1 97.88 95 GLN A C 1
ATOM 708 O O . GLN A 1 95 ? 14.547 -16.469 1.038 1 97.88 95 GLN A O 1
ATOM 713 N N . PHE A 1 96 ? 13.32 -15 -0.152 1 97.75 96 PHE A N 1
ATOM 714 C CA . PHE A 1 96 ? 12.836 -16.016 -1.086 1 97.75 96 PHE A CA 1
ATOM 715 C C . PHE A 1 96 ? 13.867 -16.281 -2.172 1 97.75 96 PHE A C 1
ATOM 717 O O . PHE A 1 96 ? 13.891 -17.359 -2.76 1 97.75 96 PHE A O 1
ATOM 724 N N . PHE A 1 97 ? 14.695 -15.273 -2.441 1 98.44 97 PHE A N 1
ATOM 725 C CA . PHE A 1 97 ? 15.727 -15.359 -3.471 1 98.44 97 PHE A CA 1
ATOM 726 C C . PHE A 1 97 ? 17.094 -14.961 -2.912 1 98.44 97 PHE A C 1
ATOM 728 O O . PHE A 1 97 ? 17.656 -13.953 -3.332 1 98.44 97 PHE A O 1
ATOM 735 N N . PRO A 1 98 ? 17.656 -15.828 -2.127 1 98.19 98 PRO A N 1
ATOM 736 C CA . PRO A 1 98 ? 18.875 -15.461 -1.406 1 98.19 98 PRO A CA 1
ATOM 737 C C . PRO A 1 98 ? 20.047 -15.18 -2.34 1 98.19 98 PRO A C 1
ATOM 739 O O . PRO A 1 98 ? 20.938 -14.391 -2.008 1 98.19 98 PRO A O 1
ATOM 742 N N . LEU A 1 99 ? 20.109 -15.773 -3.527 1 98.31 99 LEU A N 1
ATOM 743 C CA . LEU A 1 99 ? 21.203 -15.539 -4.473 1 98.31 99 LEU A CA 1
ATOM 744 C C . LEU A 1 99 ? 21.141 -14.117 -5.023 1 98.31 99 LEU A C 1
ATOM 746 O O . LEU A 1 99 ? 22.172 -13.578 -5.449 1 98.31 99 LEU A O 1
ATOM 750 N N . GLN A 1 100 ? 19.953 -13.453 -4.984 1 98.75 100 GLN A N 1
ATOM 751 C CA . GLN A 1 100 ? 19.766 -12.109 -5.516 1 98.75 100 GLN A CA 1
ATOM 752 C C . GLN A 1 100 ? 19.703 -11.078 -4.395 1 98.75 100 GLN A C 1
ATOM 754 O O . GLN A 1 100 ? 19.469 -9.898 -4.645 1 98.75 100 GLN A O 1
ATOM 759 N N . ALA A 1 101 ? 19.969 -11.5 -3.188 1 98.69 101 ALA A N 1
ATOM 760 C CA . ALA A 1 101 ? 19.734 -10.656 -2.018 1 98.69 101 ALA A CA 1
ATOM 761 C C . ALA A 1 101 ? 20.562 -9.375 -2.098 1 98.69 101 ALA A C 1
ATOM 763 O O . ALA A 1 101 ? 20.047 -8.281 -1.845 1 98.69 101 ALA A O 1
ATOM 764 N N . ARG A 1 102 ? 21.797 -9.5 -2.447 1 98.69 102 ARG A N 1
ATOM 765 C CA . ARG A 1 102 ? 22.656 -8.328 -2.52 1 98.69 102 ARG A CA 1
ATOM 766 C C . ARG A 1 102 ? 22.156 -7.336 -3.566 1 98.69 102 ARG A C 1
ATOM 768 O O . ARG A 1 102 ? 22.141 -6.129 -3.328 1 98.69 102 ARG A O 1
ATOM 775 N N . GLN A 1 103 ? 21.797 -7.812 -4.715 1 98.81 103 GLN A N 1
ATOM 776 C CA . GLN A 1 103 ? 21.281 -6.961 -5.785 1 98.81 103 GLN A CA 1
ATOM 777 C C . GLN A 1 103 ? 19.953 -6.316 -5.402 1 98.81 103 GLN A C 1
ATOM 779 O O . GLN A 1 103 ? 19.719 -5.145 -5.691 1 98.81 103 GLN A O 1
ATOM 784 N N . LEU A 1 104 ? 19.109 -7.094 -4.812 1 98.88 104 LEU A N 1
ATOM 785 C CA . LEU A 1 104 ? 17.812 -6.586 -4.402 1 98.88 104 LEU A CA 1
ATOM 786 C C . LEU A 1 104 ? 17.969 -5.449 -3.393 1 98.88 104 LEU A C 1
ATOM 788 O O . LEU A 1 104 ? 17.297 -4.426 -3.502 1 98.88 104 LEU A O 1
ATOM 792 N N . ARG A 1 105 ? 18.859 -5.617 -2.416 1 98.75 105 ARG A N 1
ATOM 793 C CA . ARG A 1 105 ? 19.094 -4.574 -1.421 1 98.75 105 ARG A CA 1
ATOM 794 C C . ARG A 1 105 ? 19.75 -3.354 -2.053 1 98.75 105 ARG A C 1
ATOM 796 O O . ARG A 1 105 ? 19.484 -2.219 -1.65 1 98.75 105 ARG A O 1
ATOM 803 N N . ARG A 1 106 ? 20.578 -3.576 -3.045 1 98.81 106 ARG A N 1
ATOM 804 C CA . ARG A 1 106 ? 21.156 -2.469 -3.797 1 98.81 106 ARG A CA 1
ATOM 805 C C . ARG A 1 106 ? 20.094 -1.714 -4.578 1 98.81 106 ARG A C 1
ATOM 807 O O . ARG A 1 106 ? 20.109 -0.482 -4.629 1 98.81 106 ARG A O 1
ATOM 814 N N . ASP A 1 107 ? 19.203 -2.461 -5.199 1 98.81 107 ASP A N 1
ATOM 815 C CA . ASP A 1 107 ? 18.109 -1.835 -5.938 1 98.81 107 ASP A CA 1
ATOM 816 C C . ASP A 1 107 ? 17.25 -0.971 -5.02 1 98.81 107 ASP A C 1
ATOM 818 O O . ASP A 1 107 ? 16.766 0.093 -5.422 1 98.81 107 ASP A O 1
ATOM 822 N N . ALA A 1 108 ? 17.016 -1.462 -3.805 1 98.88 108 ALA A N 1
ATOM 823 C CA . ALA A 1 108 ? 16.266 -0.684 -2.83 1 98.88 108 ALA A CA 1
ATOM 824 C C . ALA A 1 108 ? 16.984 0.606 -2.469 1 98.88 108 ALA A C 1
ATOM 826 O O . ALA A 1 108 ? 16.375 1.67 -2.369 1 98.88 108 ALA A O 1
ATOM 827 N N . ARG A 1 109 ? 18.281 0.534 -2.252 1 98.75 109 ARG A N 1
ATOM 828 C CA . ARG A 1 109 ? 19.078 1.722 -1.96 1 98.75 109 ARG A CA 1
ATOM 829 C C . ARG A 1 109 ? 19.062 2.693 -3.135 1 98.75 109 ARG A C 1
ATOM 831 O O . ARG A 1 109 ? 19 3.91 -2.939 1 98.75 109 ARG A O 1
ATOM 838 N N . ASP A 1 110 ? 19.109 2.146 -4.32 1 98.62 110 ASP A N 1
ATOM 839 C CA . ASP A 1 110 ? 19.062 2.98 -5.52 1 98.62 110 ASP A CA 1
ATOM 840 C C . ASP A 1 110 ? 17.734 3.705 -5.637 1 98.62 110 ASP A C 1
ATOM 842 O O . ASP A 1 110 ? 17.672 4.859 -6.07 1 98.62 110 ASP A O 1
ATOM 846 N N . ALA A 1 111 ? 16.672 3.002 -5.312 1 98.12 111 ALA A N 1
ATOM 847 C CA . ALA A 1 111 ? 15.344 3.627 -5.301 1 98.12 111 ALA A CA 1
ATOM 848 C C . ALA A 1 111 ? 15.305 4.812 -4.34 1 98.12 111 ALA A C 1
ATOM 850 O O . ALA A 1 111 ? 14.734 5.859 -4.656 1 98.12 111 ALA A O 1
ATOM 851 N N . ALA A 1 112 ? 15.922 4.668 -3.188 1 98.25 112 ALA A N 1
ATOM 852 C CA . ALA A 1 112 ? 15.984 5.734 -2.191 1 98.25 112 ALA A CA 1
ATOM 853 C C . ALA A 1 112 ? 16.828 6.898 -2.691 1 98.25 112 ALA A C 1
ATOM 855 O O . ALA A 1 112 ? 16.422 8.062 -2.6 1 98.25 112 ALA A O 1
ATOM 856 N N . PHE A 1 113 ? 17.953 6.602 -3.256 1 98 113 PHE A N 1
ATOM 857 C CA . PHE A 1 113 ? 18.922 7.609 -3.676 1 98 113 PHE A CA 1
ATOM 858 C C . PHE A 1 113 ? 18.391 8.391 -4.875 1 98 113 PHE A C 1
ATOM 860 O O . PHE A 1 113 ? 18.656 9.594 -5 1 98 113 PHE A O 1
ATOM 867 N N . SER A 1 114 ? 17.688 7.719 -5.766 1 97.5 114 SER A N 1
ATOM 868 C CA . SER A 1 114 ? 17.156 8.359 -6.965 1 97.5 114 SER A CA 1
ATOM 869 C C . SER A 1 114 ? 16.25 9.531 -6.609 1 97.5 114 SER A C 1
ATOM 871 O O . SER A 1 114 ? 16.188 10.516 -7.348 1 97.5 114 SER A O 1
ATOM 873 N N . ARG A 1 115 ? 15.602 9.508 -5.488 1 97.12 115 ARG A N 1
ATOM 874 C CA . ARG A 1 115 ? 14.695 10.57 -5.074 1 97.12 115 ARG A CA 1
ATOM 875 C C . ARG A 1 115 ? 15.469 11.781 -4.555 1 97.12 115 ARG A C 1
ATOM 877 O O . ARG A 1 115 ? 14.984 12.906 -4.625 1 97.12 115 ARG A O 1
ATOM 884 N N . VAL A 1 116 ? 16.625 11.516 -3.947 1 97.06 116 VAL A N 1
ATOM 885 C CA . VAL A 1 116 ? 17.516 12.586 -3.506 1 97.06 116 VAL A CA 1
ATOM 886 C C . VAL A 1 116 ? 18.094 13.312 -4.719 1 97.06 116 VAL A C 1
ATOM 888 O O . VAL A 1 116 ? 18.062 14.547 -4.777 1 97.06 116 VAL A O 1
ATOM 891 N N . VAL A 1 117 ? 18.5 12.492 -5.68 1 96.81 117 VAL A N 1
ATOM 892 C CA . VAL A 1 117 ? 19.062 13.047 -6.906 1 96.81 117 VAL A CA 1
ATOM 893 C C . VAL A 1 117 ? 18 13.844 -7.652 1 96.81 117 VAL A C 1
ATOM 895 O O . VAL A 1 117 ? 18.297 14.883 -8.25 1 96.81 117 VAL A O 1
ATOM 898 N N . GLY A 1 118 ? 16.781 13.367 -7.547 1 96.69 118 GLY A N 1
ATOM 899 C CA . GLY A 1 118 ? 15.664 14.047 -8.18 1 96.69 118 GLY A CA 1
ATOM 900 C C . GLY A 1 118 ? 15.258 15.328 -7.477 1 96.69 118 GLY A C 1
ATOM 901 O O . GLY A 1 118 ? 14.477 16.125 -8.008 1 96.69 118 GLY A O 1
ATOM 902 N N . GLY A 1 119 ? 15.781 15.531 -6.238 1 96.31 119 GLY A N 1
ATOM 903 C CA . GLY A 1 119 ? 15.617 16.797 -5.531 1 96.31 119 GLY A CA 1
ATOM 904 C C . GLY A 1 119 ? 14.352 16.844 -4.695 1 96.31 119 GLY A C 1
ATOM 905 O O . GLY A 1 119 ? 13.922 17.922 -4.277 1 96.31 119 GLY A O 1
ATOM 906 N N . ILE A 1 120 ? 13.68 15.672 -4.488 1 96.81 120 ILE A N 1
ATOM 907 C CA . ILE A 1 120 ? 12.375 15.742 -3.84 1 96.81 120 ILE A CA 1
ATOM 908 C C . ILE A 1 120 ? 12.461 15.141 -2.439 1 96.81 120 ILE A C 1
ATOM 910 O O . ILE A 1 120 ? 11.492 15.195 -1.675 1 96.81 120 ILE A O 1
ATOM 914 N N . HIS A 1 121 ? 13.664 14.555 -2.115 1 98 121 HIS A N 1
ATOM 915 C CA . HIS A 1 121 ? 13.875 14.023 -0.775 1 98 121 HIS A CA 1
ATOM 916 C C . HIS A 1 121 ? 15.234 14.438 -0.227 1 98 121 HIS A C 1
ATOM 918 O O . HIS A 1 121 ? 16.188 14.609 -0.989 1 98 121 HIS A O 1
ATOM 924 N N . TRP A 1 122 ? 15.266 14.547 1.121 1 97.5 122 TRP A N 1
ATOM 925 C CA . TRP A 1 122 ? 16.531 14.633 1.838 1 97.5 122 TRP A CA 1
ATOM 926 C C . TRP A 1 122 ? 17.188 13.266 1.973 1 97.5 122 TRP A C 1
ATOM 928 O O . TRP A 1 122 ? 16.5 12.234 1.905 1 97.5 122 TRP A O 1
ATOM 938 N N . GLY A 1 123 ? 18.438 13.258 2.107 1 97.69 123 GLY A N 1
ATOM 939 C CA . GLY A 1 123 ? 19.125 11.992 2.281 1 97.69 123 GLY A CA 1
ATOM 940 C C . GLY A 1 123 ? 18.578 11.164 3.424 1 97.69 123 GLY A C 1
ATOM 941 O O . GLY A 1 123 ? 18.391 9.953 3.285 1 97.69 123 GLY A O 1
ATOM 942 N N . VAL A 1 124 ? 18.266 11.805 4.488 1 98.31 124 VAL A N 1
ATOM 943 C CA . VAL A 1 124 ? 17.828 11.117 5.695 1 98.31 124 VAL A CA 1
ATOM 944 C C . VAL A 1 124 ? 16.453 10.477 5.457 1 98.31 124 VAL A C 1
ATOM 946 O O . VAL A 1 124 ? 16.125 9.453 6.062 1 98.31 124 VAL A O 1
ATOM 949 N N . ASP A 1 125 ? 15.625 11.016 4.535 1 98.62 125 ASP A N 1
ATOM 950 C CA . ASP A 1 125 ? 14.328 10.43 4.207 1 98.62 125 ASP A CA 1
ATOM 951 C C . ASP A 1 125 ? 14.484 8.992 3.727 1 98.62 125 ASP A C 1
ATOM 953 O O . ASP A 1 125 ? 13.695 8.117 4.09 1 98.62 125 ASP A O 1
ATOM 957 N N . GLY A 1 126 ? 15.523 8.828 2.883 1 98.69 126 GLY A N 1
ATOM 958 C CA . GLY A 1 126 ? 15.773 7.523 2.297 1 98.69 126 GLY A CA 1
ATOM 959 C C . GLY A 1 126 ? 16.281 6.508 3.301 1 98.69 126 GLY A C 1
ATOM 960 O O . GLY A 1 126 ? 15.828 5.363 3.318 1 98.69 126 GLY A O 1
ATOM 961 N N . VAL A 1 127 ? 17.188 6.926 4.117 1 98.62 127 VAL A N 1
ATOM 962 C CA . VAL A 1 127 ? 17.766 6.039 5.117 1 98.62 127 VAL A CA 1
ATOM 963 C C . VAL A 1 127 ? 16.688 5.574 6.09 1 98.62 127 VAL A C 1
ATOM 965 O O . VAL A 1 127 ? 16.562 4.383 6.375 1 98.62 127 VAL A O 1
ATOM 968 N N . ALA A 1 128 ? 15.922 6.508 6.523 1 98.75 128 ALA A N 1
ATOM 969 C CA . ALA A 1 128 ? 14.836 6.188 7.445 1 98.75 128 ALA A CA 1
ATOM 970 C C . ALA A 1 128 ? 13.805 5.277 6.781 1 98.75 128 ALA A C 1
ATOM 972 O O . ALA A 1 128 ? 13.305 4.336 7.402 1 98.75 128 ALA A O 1
ATOM 973 N N . GLY A 1 129 ? 13.469 5.594 5.535 1 98.81 129 GLY A N 1
ATOM 974 C CA . GLY A 1 129 ? 12.516 4.773 4.801 1 98.81 129 GLY A CA 1
ATOM 975 C C . GLY A 1 129 ? 12.969 3.336 4.637 1 98.81 129 GLY A C 1
ATOM 976 O O . GLY A 1 129 ? 12.203 2.404 4.883 1 98.81 129 GLY A O 1
ATOM 977 N N . LEU A 1 130 ? 14.219 3.191 4.238 1 98.88 130 LEU A N 1
ATOM 978 C CA . LEU A 1 130 ? 14.773 1.85 4.078 1 98.88 130 LEU A CA 1
ATOM 979 C C . LEU A 1 130 ? 14.719 1.078 5.391 1 98.88 130 LEU A C 1
ATOM 981 O O . LEU A 1 130 ? 14.336 -0.096 5.41 1 98.88 130 LEU A O 1
ATOM 985 N N . ASP A 1 131 ? 15.055 1.725 6.445 1 98.81 131 ASP A N 1
ATOM 986 C CA . ASP A 1 131 ? 15.07 1.102 7.766 1 98.81 131 ASP A CA 1
ATOM 987 C C . ASP A 1 131 ? 13.664 0.671 8.188 1 98.81 131 ASP A C 1
ATOM 989 O O . ASP A 1 131 ? 13.469 -0.451 8.664 1 98.81 131 ASP A O 1
ATOM 993 N N . VAL A 1 132 ? 12.727 1.542 8.039 1 98.69 132 VAL A N 1
ATOM 994 C CA . VAL A 1 132 ? 11.336 1.24 8.367 1 98.69 132 VAL A CA 1
ATOM 995 C C . VAL A 1 132 ? 10.859 0.037 7.555 1 98.69 132 VAL A C 1
ATOM 997 O O . VAL A 1 132 ? 10.281 -0.9 8.102 1 98.69 132 VAL A O 1
ATOM 1000 N N . GLY A 1 133 ? 11.109 0.082 6.25 1 98.88 133 GLY A N 1
ATOM 1001 C CA . GLY A 1 133 ? 10.711 -1.012 5.379 1 98.88 133 GLY A CA 1
ATOM 1002 C C . GLY A 1 133 ? 11.297 -2.348 5.789 1 98.88 133 GLY A C 1
ATOM 1003 O O . GLY A 1 133 ? 10.586 -3.352 5.855 1 98.88 133 GLY A O 1
ATOM 1004 N N . GLN A 1 134 ? 12.57 -2.322 6.102 1 98.75 134 GLN A N 1
ATOM 1005 C CA . GLN A 1 134 ? 13.258 -3.549 6.488 1 98.75 134 GLN A CA 1
ATOM 1006 C C . GLN A 1 134 ? 12.695 -4.109 7.789 1 98.75 134 GLN A C 1
ATOM 1008 O O . GLN A 1 134 ? 12.516 -5.32 7.926 1 98.75 134 GLN A O 1
ATOM 1013 N N . ARG A 1 135 ? 12.422 -3.287 8.727 1 98.5 135 ARG A N 1
ATOM 1014 C CA . ARG A 1 135 ? 11.891 -3.723 10.016 1 98.5 135 ARG A CA 1
ATOM 1015 C C . ARG A 1 135 ? 10.5 -4.328 9.852 1 98.5 135 ARG A C 1
ATOM 1017 O O . ARG A 1 135 ? 10.18 -5.344 10.477 1 98.5 135 ARG A O 1
ATOM 1024 N N . VAL A 1 136 ? 9.688 -3.73 9.023 1 98.38 136 VAL A N 1
ATOM 1025 C CA . VAL A 1 136 ? 8.344 -4.238 8.781 1 98.38 136 VAL A CA 1
ATOM 1026 C C . VAL A 1 136 ? 8.422 -5.605 8.109 1 98.38 136 VAL A C 1
ATOM 1028 O O . VAL A 1 136 ? 7.688 -6.527 8.477 1 98.38 136 VAL A O 1
ATOM 1031 N N . ALA A 1 137 ? 9.305 -5.68 7.133 1 98.56 137 ALA A N 1
ATOM 1032 C CA . ALA A 1 137 ? 9.484 -6.953 6.441 1 98.56 137 ALA A CA 1
ATOM 1033 C C . ALA A 1 137 ? 9.93 -8.047 7.406 1 98.56 137 ALA A C 1
ATOM 1035 O O . ALA A 1 137 ? 9.422 -9.172 7.359 1 98.56 137 ALA A O 1
ATOM 1036 N N . ARG A 1 138 ? 10.844 -7.77 8.273 1 97.38 138 ARG A N 1
ATOM 1037 C CA . ARG A 1 138 ? 11.352 -8.75 9.227 1 97.38 138 ARG A CA 1
ATOM 1038 C C . ARG A 1 138 ? 10.258 -9.188 10.195 1 97.38 138 ARG A C 1
ATOM 1040 O O . ARG A 1 138 ? 10.156 -10.367 10.531 1 97.38 138 ARG A O 1
ATOM 1047 N N . ALA A 1 139 ? 9.469 -8.258 10.625 1 96.75 139 ALA A N 1
ATOM 1048 C CA . ALA A 1 139 ? 8.359 -8.578 11.516 1 96.75 139 ALA A CA 1
ATOM 1049 C C . ALA A 1 139 ? 7.359 -9.508 10.836 1 96.75 139 ALA A C 1
ATOM 1051 O O . ALA A 1 139 ? 6.816 -10.414 11.469 1 96.75 139 ALA A O 1
ATOM 1052 N N . LEU A 1 140 ? 7.094 -9.211 9.57 1 94.94 140 LEU A N 1
ATOM 1053 C CA . LEU A 1 140 ? 6.176 -10.039 8.805 1 94.94 140 LEU A CA 1
ATOM 1054 C C . LEU A 1 140 ? 6.73 -11.453 8.633 1 94.94 140 LEU A C 1
ATOM 1056 O O . LEU A 1 140 ? 6 -12.438 8.773 1 94.94 140 LEU A O 1
ATOM 1060 N N . LEU A 1 141 ? 8.008 -11.555 8.305 1 93.69 141 LEU A N 1
ATOM 1061 C CA . LEU A 1 141 ? 8.648 -12.828 7.988 1 93.69 141 LEU A CA 1
ATOM 1062 C C . LEU A 1 141 ? 8.82 -13.672 9.25 1 93.69 141 LEU A C 1
ATOM 1064 O O . LEU A 1 141 ? 8.859 -14.898 9.172 1 93.69 141 LEU A O 1
ATOM 1068 N N . GLU A 1 142 ? 8.883 -13.047 10.414 1 90.25 142 GLU A N 1
ATOM 1069 C CA . GLU A 1 142 ? 8.992 -13.758 11.68 1 90.25 142 GLU A CA 1
ATOM 1070 C C . GLU A 1 142 ? 7.66 -14.375 12.094 1 90.25 142 GLU A C 1
ATOM 1072 O O . GLU A 1 142 ? 7.625 -15.367 12.82 1 90.25 142 GLU A O 1
ATOM 1077 N N . LYS A 1 143 ? 6.531 -13.719 11.727 1 83.38 143 LYS A N 1
ATOM 1078 C CA . LYS A 1 143 ? 5.199 -14.227 12.047 1 83.38 143 LYS A CA 1
ATOM 1079 C C . LYS A 1 143 ? 4.809 -15.367 11.117 1 83.38 143 LYS A C 1
ATOM 1081 O O . LYS A 1 143 ? 3.865 -16.109 11.398 1 83.38 143 LYS A O 1
ATOM 1086 N N . ARG A 1 144 ? 5.477 -15.492 10.039 1 65.12 144 ARG A N 1
ATOM 1087 C CA . ARG A 1 144 ? 5.215 -16.594 9.109 1 65.12 144 ARG A CA 1
ATOM 1088 C C . ARG A 1 144 ? 5.703 -17.922 9.68 1 65.12 144 ARG A C 1
ATOM 1090 O O . ARG A 1 144 ? 6.84 -18.016 10.148 1 65.12 144 ARG A O 1
ATOM 1097 N N . PRO A 1 145 ? 4.621 -18.781 9.922 1 47.47 145 PRO A N 1
ATOM 1098 C CA . PRO A 1 145 ? 5.035 -20.047 10.531 1 47.47 145 PRO A CA 1
ATOM 1099 C C . PRO A 1 145 ? 6.066 -20.797 9.688 1 47.47 145 PRO A C 1
ATOM 1101 O O . PRO A 1 145 ? 6.148 -20.578 8.477 1 47.47 145 PRO A O 1
ATOM 1104 N N . MET B 1 1 ? -4.656 -8.141 11.07 1 79.25 1 MET B N 1
ATOM 1105 C CA . MET B 1 1 ? -4.254 -8.102 9.664 1 79.25 1 MET B CA 1
ATOM 1106 C C . MET B 1 1 ? -4.68 -6.793 9.016 1 79.25 1 MET B C 1
ATOM 1108 O O . MET B 1 1 ? -5.742 -6.254 9.328 1 79.25 1 MET B O 1
ATOM 1112 N N . THR B 1 2 ? -3.771 -6.301 8.211 1 91.69 2 THR B N 1
ATOM 1113 C CA . THR B 1 2 ? -4.039 -5.035 7.543 1 91.69 2 THR B CA 1
ATOM 1114 C C . THR B 1 2 ? -5.059 -5.219 6.422 1 91.69 2 THR B C 1
ATOM 1116 O O . THR B 1 2 ? -5.359 -6.348 6.027 1 91.69 2 THR B O 1
ATOM 1119 N N . PRO B 1 3 ? -5.676 -4.125 6 1 94.69 3 PRO B N 1
ATOM 1120 C CA . PRO B 1 3 ? -6.742 -4.293 5.012 1 94.69 3 PRO B CA 1
ATOM 1121 C C . PRO B 1 3 ? -6.258 -4.992 3.74 1 94.69 3 PRO B C 1
ATOM 1123 O O . PRO B 1 3 ? -6.945 -5.875 3.219 1 94.69 3 PRO B O 1
ATOM 1126 N N . LEU B 1 4 ? -5.094 -4.641 3.291 1 97.94 4 LEU B N 1
ATOM 1127 C CA . LEU B 1 4 ? -4.637 -5.305 2.074 1 97.94 4 LEU B CA 1
ATOM 1128 C C . LEU B 1 4 ? -4.312 -6.77 2.346 1 97.94 4 LEU B C 1
ATOM 1130 O O . LEU B 1 4 ? -4.531 -7.629 1.488 1 97.94 4 LEU B O 1
ATOM 1134 N N . GLY B 1 5 ? -3.74 -7.039 3.52 1 97.69 5 GLY B N 1
ATOM 1135 C CA . GLY B 1 5 ? -3.5 -8.422 3.887 1 97.69 5 GLY B CA 1
ATOM 1136 C C . GLY B 1 5 ? -4.75 -9.281 3.828 1 97.69 5 GLY B C 1
ATOM 1137 O O . GLY B 1 5 ? -4.711 -10.406 3.328 1 97.69 5 GLY B O 1
ATOM 1138 N N . LEU B 1 6 ? -5.844 -8.797 4.281 1 98 6 LEU B N 1
ATOM 1139 C CA . LEU B 1 6 ? -7.117 -9.508 4.27 1 98 6 LEU B CA 1
ATOM 1140 C C . LEU B 1 6 ? -7.582 -9.766 2.84 1 98 6 LEU B C 1
ATOM 1142 O O . LEU B 1 6 ? -8.109 -10.836 2.535 1 98 6 LEU B O 1
ATOM 1146 N N . TRP B 1 7 ? -7.383 -8.82 2 1 98.81 7 TRP B N 1
ATOM 1147 C CA . TRP B 1 7 ? -7.871 -8.945 0.631 1 98.81 7 TRP B CA 1
ATOM 1148 C C . TRP B 1 7 ? -6.953 -9.844 -0.191 1 98.81 7 TRP B C 1
ATOM 1150 O O . TRP B 1 7 ? -7.41 -10.539 -1.108 1 98.81 7 TRP B O 1
ATOM 1160 N N . ILE B 1 8 ? -5.641 -9.859 0.133 1 98.81 8 ILE B N 1
ATOM 1161 C CA . ILE B 1 8 ? -4.727 -10.812 -0.485 1 98.81 8 ILE B CA 1
ATOM 1162 C C . ILE B 1 8 ? -5.117 -12.234 -0.086 1 98.81 8 ILE B C 1
ATOM 1164 O O . ILE B 1 8 ? -5.113 -13.141 -0.919 1 98.81 8 ILE B O 1
ATOM 1168 N N . GLU B 1 9 ? -5.484 -12.383 1.169 1 98.38 9 GLU B N 1
ATOM 1169 C CA . GLU B 1 9 ? -5.969 -13.688 1.61 1 98.38 9 GLU B CA 1
ATOM 1170 C C . GLU B 1 9 ? -7.234 -14.086 0.858 1 98.38 9 GLU B C 1
ATOM 1172 O O . GLU B 1 9 ? -7.41 -15.258 0.512 1 98.38 9 GLU B O 1
ATOM 1177 N N . GLU B 1 10 ? -8.086 -13.141 0.696 1 98.75 10 GLU B N 1
ATOM 1178 C CA . GLU B 1 10 ? -9.305 -13.414 -0.054 1 98.75 10 GLU B CA 1
ATOM 1179 C C . GLU B 1 10 ? -8.992 -13.789 -1.5 1 98.75 10 GLU B C 1
ATOM 1181 O O . GLU B 1 10 ? -9.633 -14.68 -2.066 1 98.75 10 GLU B O 1
ATOM 1186 N N . ALA B 1 11 ? -8.102 -13.102 -2.143 1 98.81 11 ALA B N 1
ATOM 1187 C CA . ALA B 1 11 ? -7.672 -13.438 -3.5 1 98.81 11 ALA B CA 1
ATOM 1188 C C . ALA B 1 11 ? -7.137 -14.867 -3.57 1 98.81 11 ALA B C 1
ATOM 1190 O O . ALA B 1 11 ? -7.438 -15.602 -4.512 1 98.81 11 ALA B O 1
ATOM 1191 N N . LEU B 1 12 ? -6.336 -15.203 -2.559 1 98.56 12 LEU B N 1
ATOM 1192 C CA . LEU B 1 12 ? -5.801 -16.562 -2.5 1 98.56 12 LEU B CA 1
ATOM 1193 C C . LEU B 1 12 ? -6.922 -17.578 -2.355 1 98.56 12 LEU B C 1
ATOM 1195 O O . LEU B 1 12 ? -6.918 -18.609 -3.027 1 98.56 12 LEU B O 1
ATOM 1199 N N . ARG B 1 13 ? -7.848 -17.312 -1.449 1 98.44 13 ARG B N 1
ATOM 1200 C CA . ARG B 1 13 ? -8.969 -18.203 -1.213 1 98.44 13 ARG B CA 1
ATOM 1201 C C . ARG B 1 13 ? -9.789 -18.406 -2.484 1 98.44 13 ARG B C 1
ATOM 1203 O O . ARG B 1 13 ? -10.117 -19.531 -2.848 1 98.44 13 ARG B O 1
ATOM 1210 N N . LEU B 1 14 ? -10.109 -17.359 -3.201 1 98.69 14 LEU B N 1
ATOM 1211 C CA . LEU B 1 14 ? -10.914 -17.422 -4.418 1 98.69 14 LEU B CA 1
ATOM 1212 C C . LEU B 1 14 ? -10.156 -18.125 -5.531 1 98.69 14 LEU B C 1
ATOM 1214 O O . LEU B 1 14 ? -10.742 -18.875 -6.309 1 98.69 14 LEU B O 1
ATOM 1218 N N . GLY B 1 15 ? -8.828 -17.797 -5.629 1 98.19 15 GLY B N 1
ATOM 1219 C CA . GLY B 1 15 ? -8.016 -18.5 -6.613 1 98.19 15 GLY B CA 1
ATOM 1220 C C . GLY B 1 15 ? -8.008 -20 -6.422 1 98.19 15 GLY B C 1
ATOM 1221 O O . GLY B 1 15 ? -8.07 -20.766 -7.391 1 98.19 15 GLY B O 1
ATOM 1222 N N . GLU B 1 16 ? -7.918 -20.422 -5.152 1 97.25 16 GLU B N 1
ATOM 1223 C CA . GLU B 1 16 ? -7.961 -21.844 -4.824 1 97.25 16 GLU B CA 1
ATOM 1224 C C . GLU B 1 16 ? -9.32 -22.453 -5.172 1 97.25 16 GLU B C 1
ATOM 1226 O O . GLU B 1 16 ? -9.391 -23.531 -5.758 1 97.25 16 GLU B O 1
ATOM 1231 N N . GLN B 1 17 ? -10.359 -21.828 -4.789 1 97.62 17 GLN B N 1
ATOM 1232 C CA . GLN B 1 17 ? -11.719 -22.297 -5.047 1 97.62 17 GLN B CA 1
ATOM 1233 C C . GLN B 1 17 ? -11.969 -22.453 -6.547 1 97.62 17 GLN B C 1
ATOM 1235 O O . GLN B 1 17 ? -12.633 -23.391 -6.977 1 97.62 17 GLN B O 1
ATOM 1240 N N . ALA B 1 18 ? -11.43 -21.516 -7.305 1 97.94 18 ALA B N 1
ATOM 1241 C CA . ALA B 1 18 ? -11.633 -21.531 -8.75 1 97.94 18 ALA B CA 1
ATOM 1242 C C . ALA B 1 18 ? -10.602 -22.422 -9.445 1 97.94 18 ALA B C 1
ATOM 1244 O O . ALA B 1 18 ? -10.641 -22.578 -10.672 1 97.94 18 ALA B O 1
ATOM 1245 N N . ARG B 1 19 ? -9.633 -23.016 -8.672 1 97.44 19 ARG B N 1
ATOM 1246 C CA . ARG B 1 19 ? -8.562 -23.859 -9.195 1 97.44 19 ARG B CA 1
ATOM 1247 C C . ARG B 1 19 ? -7.777 -23.125 -10.281 1 97.44 19 ARG B C 1
ATOM 1249 O O . ARG B 1 19 ? -7.555 -23.672 -11.359 1 97.44 19 ARG B O 1
ATOM 1256 N N . LEU B 1 20 ? -7.457 -21.859 -10.016 1 97.12 20 LEU B N 1
ATOM 1257 C CA . LEU B 1 20 ? -6.668 -21.078 -10.969 1 97.12 20 LEU B CA 1
ATOM 1258 C C . LEU B 1 20 ? -5.273 -21.672 -11.125 1 97.12 20 LEU B C 1
ATOM 1260 O O . LEU B 1 20 ? -4.676 -22.141 -10.148 1 97.12 20 LEU B O 1
ATOM 1264 N N . GLY B 1 21 ? -4.801 -21.625 -12.359 1 96.94 21 GLY B N 1
ATOM 1265 C CA . GLY B 1 21 ? -3.4 -21.938 -12.578 1 96.94 21 GLY B CA 1
ATOM 1266 C C . GLY B 1 21 ? -2.449 -20.922 -11.977 1 96.94 21 GLY B C 1
ATOM 1267 O O . GLY B 1 21 ? -2.867 -19.828 -11.586 1 96.94 21 GLY B O 1
ATOM 1268 N N . GLY B 1 22 ? -1.193 -21.297 -11.836 1 96.25 22 GLY B N 1
ATOM 1269 C CA . GLY B 1 22 ? -0.198 -20.453 -11.195 1 96.25 22 GLY B CA 1
ATOM 1270 C C . GLY B 1 22 ? -0.09 -19.062 -11.82 1 96.25 22 GLY B C 1
ATOM 1271 O O . GLY B 1 22 ? 0.002 -18.062 -11.117 1 96.25 22 GLY B O 1
ATOM 1272 N N . SER B 1 23 ? -0.145 -19.031 -13.156 1 96 23 SER B N 1
ATOM 1273 C CA . SER B 1 23 ? -0.009 -17.766 -13.875 1 96 23 SER B CA 1
ATOM 1274 C C . SER B 1 23 ? -1.218 -16.875 -13.633 1 96 23 SER B C 1
ATOM 1276 O O . SER B 1 23 ? -1.07 -15.664 -13.438 1 96 23 SER B O 1
ATOM 1278 N N . ASP B 1 24 ? -2.375 -17.422 -13.641 1 97.56 24 ASP B N 1
ATOM 1279 C CA . ASP B 1 24 ? -3.598 -16.656 -13.414 1 97.56 24 ASP B CA 1
ATOM 1280 C C . ASP B 1 24 ? -3.654 -16.141 -11.977 1 97.56 24 ASP B C 1
ATOM 1282 O O . ASP B 1 24 ? -4.043 -14.992 -11.75 1 97.56 24 ASP B O 1
ATOM 1286 N N . LEU B 1 25 ? -3.297 -17 -11.031 1 98.31 25 LEU B N 1
ATOM 1287 C CA . LEU B 1 25 ? -3.287 -16.578 -9.633 1 98.31 25 LEU B CA 1
ATOM 1288 C C . LEU B 1 25 ? -2.273 -15.469 -9.406 1 98.31 25 LEU B C 1
ATOM 1290 O O . LEU B 1 25 ? -2.541 -14.516 -8.664 1 98.31 25 LEU B O 1
ATOM 1294 N N . ALA B 1 26 ? -1.147 -15.57 -10.047 1 98.38 26 ALA B N 1
ATOM 1295 C CA . ALA B 1 26 ? -0.132 -14.523 -9.945 1 98.38 26 ALA B CA 1
ATOM 1296 C C . ALA B 1 26 ? -0.666 -13.188 -10.453 1 98.38 26 ALA B C 1
ATOM 1298 O O . ALA B 1 26 ? -0.391 -12.141 -9.867 1 98.38 26 ALA B O 1
ATOM 1299 N N . GLN B 1 27 ? -1.407 -13.203 -11.508 1 97.62 27 GLN B N 1
ATOM 1300 C CA . GLN B 1 27 ? -1.981 -11.984 -12.078 1 97.62 27 GLN B CA 1
ATOM 1301 C C . GLN B 1 27 ? -2.992 -11.359 -11.117 1 97.62 27 GLN B C 1
ATOM 1303 O O . GLN B 1 27 ? -3.025 -10.141 -10.953 1 97.62 27 GLN B O 1
ATOM 1308 N N . VAL B 1 28 ? -3.801 -12.195 -10.531 1 98.56 28 VAL B N 1
ATOM 1309 C CA . VAL B 1 28 ? -4.812 -11.727 -9.586 1 98.56 28 VAL B CA 1
ATOM 1310 C C . VAL B 1 28 ? -4.133 -11.07 -8.383 1 98.56 28 VAL B C 1
ATOM 1312 O O . VAL B 1 28 ? -4.512 -9.969 -7.973 1 98.56 28 VAL B O 1
ATOM 1315 N N . LEU B 1 29 ? -3.146 -11.742 -7.82 1 98.81 29 LEU B N 1
ATOM 1316 C CA . LEU B 1 29 ? -2.447 -11.234 -6.648 1 98.81 29 LEU B CA 1
ATOM 1317 C C . LEU B 1 29 ? -1.708 -9.938 -6.98 1 98.81 29 LEU B C 1
ATOM 1319 O O . LEU B 1 29 ? -1.746 -8.984 -6.207 1 98.81 29 LEU B O 1
ATOM 1323 N N . ALA B 1 30 ? -1.067 -9.906 -8.148 1 98.5 30 ALA B N 1
ATOM 1324 C CA . ALA B 1 30 ? -0.331 -8.711 -8.562 1 98.5 30 ALA B CA 1
ATOM 1325 C C . ALA B 1 30 ? -1.268 -7.523 -8.742 1 98.5 30 ALA B C 1
ATOM 1327 O O . ALA B 1 30 ? -0.989 -6.426 -8.25 1 98.5 30 ALA B O 1
ATOM 1328 N N . ALA B 1 31 ? -2.369 -7.754 -9.43 1 98.5 31 ALA B N 1
ATOM 1329 C CA . ALA B 1 31 ? -3.324 -6.68 -9.68 1 98.5 31 ALA B CA 1
ATOM 1330 C C . ALA B 1 31 ? -3.938 -6.176 -8.375 1 98.5 31 ALA B C 1
ATOM 1332 O O . ALA B 1 31 ? -4.113 -4.969 -8.195 1 98.5 31 ALA B O 1
ATOM 1333 N N . THR B 1 32 ? -4.309 -7.117 -7.5 1 98.88 32 THR B N 1
ATOM 1334 C CA . THR B 1 32 ? -4.883 -6.746 -6.211 1 98.88 32 THR B CA 1
ATOM 1335 C C . THR B 1 32 ? -3.889 -5.934 -5.387 1 98.88 32 THR B C 1
ATOM 1337 O O . THR B 1 32 ? -4.25 -4.91 -4.805 1 98.88 32 THR B O 1
ATOM 1340 N N . ALA B 1 33 ? -2.623 -6.359 -5.387 1 98.75 33 ALA B N 1
ATOM 1341 C CA . ALA B 1 33 ? -1.57 -5.68 -4.637 1 98.75 33 ALA B CA 1
ATOM 1342 C C . ALA B 1 33 ? -1.354 -4.262 -5.152 1 98.75 33 ALA B C 1
ATOM 1344 O O . ALA B 1 33 ? -1.324 -3.305 -4.375 1 98.75 33 ALA B O 1
ATOM 1345 N N . VAL B 1 34 ? -1.26 -4.113 -6.434 1 98.5 34 VAL B N 1
ATOM 1346 C CA . VAL B 1 34 ? -0.948 -2.824 -7.043 1 98.5 34 VAL B CA 1
ATOM 1347 C C . VAL B 1 34 ? -2.137 -1.878 -6.891 1 98.5 34 VAL B C 1
ATOM 1349 O O . VAL B 1 34 ? -1.965 -0.709 -6.535 1 98.5 34 VAL B O 1
ATOM 1352 N N . ALA B 1 35 ? -3.311 -2.389 -7.105 1 98.69 35 ALA B N 1
ATOM 1353 C CA . ALA B 1 35 ? -4.5 -1.555 -6.953 1 98.69 35 ALA B CA 1
ATOM 1354 C C . ALA B 1 35 ? -4.656 -1.076 -5.516 1 98.69 35 ALA B C 1
ATOM 1356 O O . ALA B 1 35 ? -4.953 0.097 -5.273 1 98.69 35 ALA B O 1
ATOM 1357 N N . GLY B 1 36 ? -4.531 -2.027 -4.594 1 98.62 36 GLY B N 1
ATOM 1358 C CA . GLY B 1 36 ? -4.629 -1.659 -3.189 1 98.62 36 GLY B CA 1
ATOM 1359 C C . GLY B 1 36 ? -3.604 -0.624 -2.77 1 98.62 36 GLY B C 1
ATOM 1360 O O . GLY B 1 36 ? -3.93 0.331 -2.061 1 98.62 36 GLY B O 1
ATOM 1361 N N . HIS B 1 37 ? -2.4 -0.825 -3.205 1 98.12 37 HIS B N 1
ATOM 1362 C CA . HIS B 1 37 ? -1.316 0.095 -2.875 1 98.12 37 HIS B CA 1
ATOM 1363 C C . HIS B 1 37 ? -1.544 1.464 -3.506 1 98.12 37 HIS B C 1
ATOM 1365 O O . HIS B 1 37 ? -1.391 2.492 -2.844 1 98.12 37 HIS B O 1
ATOM 1371 N N . ASP B 1 38 ? -1.894 1.491 -4.824 1 97.88 38 ASP B N 1
ATOM 1372 C CA . ASP B 1 38 ? -2.105 2.752 -5.527 1 97.88 38 ASP B CA 1
ATOM 1373 C C . ASP B 1 38 ? -3.279 3.525 -4.926 1 97.88 38 ASP B C 1
ATOM 1375 O O . ASP B 1 38 ? -3.229 4.75 -4.816 1 97.88 38 ASP B O 1
ATOM 1379 N N . ALA B 1 39 ? -4.285 2.795 -4.578 1 98.56 39 ALA B N 1
ATOM 1380 C CA . ALA B 1 39 ? -5.422 3.432 -3.914 1 98.56 39 ALA B CA 1
ATOM 1381 C C . ALA B 1 39 ? -5.008 4.031 -2.574 1 98.56 39 ALA B C 1
ATOM 1383 O O . ALA B 1 39 ? -5.469 5.113 -2.201 1 98.56 39 ALA B O 1
ATOM 1384 N N . PHE B 1 40 ? -4.199 3.332 -1.908 1 97.81 40 PHE B N 1
ATOM 1385 C CA . PHE B 1 40 ? -3.766 3.783 -0.591 1 97.81 40 PHE B CA 1
ATOM 1386 C C . PHE B 1 40 ? -2.93 5.051 -0.701 1 97.81 40 PHE B C 1
ATOM 1388 O O . PHE B 1 40 ? -3 5.926 0.167 1 97.81 40 PHE B O 1
ATOM 1395 N N . ILE B 1 41 ? -2.072 5.152 -1.711 1 96.38 41 ILE B N 1
ATOM 1396 C CA . ILE B 1 41 ? -1.359 6.395 -1.98 1 96.38 41 ILE B CA 1
ATOM 1397 C C . ILE B 1 41 ? -2.357 7.547 -2.098 1 96.38 41 ILE B C 1
ATOM 1399 O O . ILE B 1 41 ? -2.18 8.594 -1.476 1 96.38 41 ILE B O 1
ATOM 1403 N N . SER B 1 42 ? -3.404 7.352 -2.887 1 97 42 SER B N 1
ATOM 1404 C CA . SER B 1 42 ? -4.434 8.367 -3.072 1 97 42 SER B CA 1
ATOM 1405 C C . SER B 1 42 ? -5.117 8.711 -1.753 1 97 42 SER B C 1
ATOM 1407 O O . SER B 1 42 ? -5.418 9.875 -1.487 1 97 42 SER B O 1
ATOM 1409 N N . CYS B 1 43 ? -5.352 7.699 -0.965 1 97.94 43 CYS B N 1
ATOM 1410 C CA . CYS B 1 43 ? -5.988 7.883 0.334 1 97.94 43 CYS B CA 1
ATOM 1411 C C . CYS B 1 43 ? -5.164 8.812 1.218 1 97.94 43 CYS B C 1
ATOM 1413 O O . CYS B 1 43 ? -5.695 9.773 1.778 1 97.94 43 CYS B O 1
ATOM 1415 N N . TRP B 1 44 ? -3.906 8.57 1.314 1 95.75 44 TRP B N 1
ATOM 1416 C CA . TRP B 1 44 ? -3.049 9.312 2.229 1 95.75 44 TRP B CA 1
ATOM 1417 C C . TRP B 1 44 ? -2.824 10.742 1.729 1 95.75 44 TRP B C 1
ATOM 1419 O O . TRP B 1 44 ? -2.707 11.672 2.527 1 95.75 44 TRP B O 1
ATOM 1429 N N . GLN B 1 45 ? -2.816 10.867 0.404 1 95.19 45 GLN B N 1
ATOM 1430 C CA . GLN B 1 45 ? -2.791 12.219 -0.149 1 95.19 45 GLN B CA 1
ATOM 1431 C C . GLN B 1 45 ? -4.027 13.008 0.274 1 95.19 45 GLN B C 1
ATOM 1433 O O . GLN B 1 45 ? -3.928 14.188 0.617 1 95.19 45 GLN B O 1
ATOM 1438 N N . GLY B 1 46 ? -5.145 12.375 0.208 1 96.94 46 GLY B N 1
ATOM 1439 C CA . GLY B 1 46 ? -6.375 13.008 0.648 1 96.94 46 GLY B CA 1
ATOM 1440 C C . GLY B 1 46 ? -6.359 13.391 2.115 1 96.94 46 GLY B C 1
ATOM 1441 O O . GLY B 1 46 ? -6.867 14.445 2.492 1 96.94 46 GLY B O 1
ATOM 1442 N N . LYS B 1 47 ? -5.727 12.555 2.947 1 96.5 47 LYS B N 1
ATOM 1443 C CA . LYS B 1 47 ? -5.652 12.844 4.379 1 96.5 47 LYS B CA 1
ATOM 1444 C C . LYS B 1 47 ? -4.824 14.094 4.645 1 96.5 47 LYS B C 1
ATOM 1446 O O . LYS B 1 47 ? -5.148 14.875 5.543 1 96.5 47 LYS B O 1
ATOM 1451 N N . PHE B 1 48 ? -3.771 14.211 3.891 1 93 48 PHE B N 1
ATOM 1452 C CA . PHE B 1 48 ? -2.945 15.398 4.055 1 93 48 PHE B CA 1
ATOM 1453 C C . PHE B 1 48 ? -3.676 16.641 3.551 1 93 48 PHE B C 1
ATOM 1455 O O . PHE B 1 48 ? -3.537 17.719 4.121 1 93 48 PHE B O 1
ATOM 1462 N N . GLU B 1 49 ? -4.523 16.453 2.508 1 94 49 GLU B N 1
ATOM 1463 C CA . GLU B 1 49 ? -5.219 17.578 1.876 1 94 49 GLU B CA 1
ATOM 1464 C C . GLU B 1 49 ? -6.371 18.078 2.742 1 94 49 GLU B C 1
ATOM 1466 O O . GLU B 1 49 ? -6.543 19.281 2.928 1 94 49 GLU B O 1
ATOM 1471 N N . TYR B 1 50 ? -7.129 17.188 3.305 1 96.25 50 TYR B N 1
ATOM 1472 C CA . TYR B 1 50 ? -8.367 17.562 3.965 1 96.25 50 TYR B CA 1
ATOM 1473 C C . TYR B 1 50 ? -8.18 17.672 5.473 1 96.25 50 TYR B C 1
ATOM 1475 O O . TYR B 1 50 ? -8.859 18.453 6.141 1 96.25 50 TYR B O 1
ATOM 1483 N N . ASN B 1 51 ? -7.32 16.797 6.074 1 95.06 51 ASN B N 1
ATOM 1484 C CA . ASN B 1 51 ? -6.922 16.859 7.477 1 95.06 51 ASN B CA 1
ATOM 1485 C C . ASN B 1 51 ? -8.133 16.891 8.406 1 95.06 51 ASN B C 1
ATOM 1487 O O . ASN B 1 51 ? -8.227 17.734 9.289 1 95.06 51 ASN B O 1
ATOM 1491 N N . VAL B 1 52 ? -9.047 16.016 8.148 1 96.19 52 VAL B N 1
ATOM 1492 C CA . VAL B 1 52 ? -10.289 15.977 8.914 1 96.19 52 VAL B CA 1
ATOM 1493 C C . VAL B 1 52 ? -10.047 15.281 10.25 1 96.19 52 VAL B C 1
ATOM 1495 O O . VAL B 1 52 ? -9.461 14.195 10.297 1 96.19 52 VAL B O 1
ATOM 1498 N N . ALA B 1 53 ? -10.539 15.938 11.336 1 94.94 53 ALA B N 1
ATOM 1499 C CA . ALA B 1 53 ? -10.406 15.375 12.68 1 94.94 53 ALA B CA 1
ATOM 1500 C C . ALA B 1 53 ? -11.266 14.125 12.836 1 94.94 53 ALA B C 1
ATOM 1502 O O . ALA B 1 53 ? -12.367 14.047 12.281 1 94.94 53 ALA B O 1
ATOM 1503 N N . ARG B 1 54 ? -10.719 13.211 13.625 1 96 54 ARG B N 1
ATOM 1504 C CA . ARG B 1 54 ? -11.461 11.984 13.875 1 96 54 ARG B CA 1
ATOM 1505 C C . ARG B 1 54 ? -12.586 12.227 14.875 1 96 54 ARG B C 1
ATOM 1507 O O . ARG B 1 54 ? -12.586 13.227 15.594 1 96 54 ARG B O 1
ATOM 1514 N N . PRO B 1 55 ? -13.578 11.336 14.938 1 94.44 55 PRO B N 1
ATOM 1515 C CA . PRO B 1 55 ? -14.734 11.508 15.82 1 94.44 55 PRO B CA 1
ATOM 1516 C C . PRO B 1 55 ? -14.328 11.758 17.266 1 94.44 55 PRO B C 1
ATOM 1518 O O . PRO B 1 55 ? -14.945 12.586 17.953 1 94.44 55 PRO B O 1
ATOM 1521 N N . GLN B 1 56 ? -13.328 11.125 17.703 1 91.81 56 GLN B N 1
ATOM 1522 C CA . GLN B 1 56 ? -12.922 11.242 19.109 1 91.81 56 GLN B CA 1
ATOM 1523 C C . GLN B 1 56 ? -12.555 12.688 19.453 1 91.81 56 GLN B C 1
ATOM 1525 O O . GLN B 1 56 ? -12.812 13.148 20.562 1 91.81 56 GLN B O 1
ATOM 1530 N N . SER B 1 57 ? -11.945 13.32 18.547 1 89.5 57 SER B N 1
ATOM 1531 C CA . SER B 1 57 ? -11.562 14.711 18.766 1 89.5 57 SER B CA 1
ATOM 1532 C C . SER B 1 57 ? -12.781 15.594 18.984 1 89.5 57 SER B C 1
ATOM 1534 O O . SER B 1 57 ? -12.758 16.516 19.797 1 89.5 57 SER B O 1
ATOM 1536 N N . TRP B 1 58 ? -13.828 15.359 18.266 1 86.88 58 TRP B N 1
ATOM 1537 C CA . TRP B 1 58 ? -15.07 16.125 18.375 1 86.88 58 TRP B CA 1
ATOM 1538 C C . TRP B 1 58 ? -15.844 15.727 19.625 1 86.88 58 TRP B C 1
ATOM 1540 O O . TRP B 1 58 ? -16.375 16.594 20.344 1 86.88 58 TRP B O 1
ATOM 1550 N N . MET B 1 59 ? -15.836 14.484 19.891 1 86.75 59 MET B N 1
ATOM 1551 C CA . MET B 1 59 ? -16.609 13.953 21 1 86.75 59 MET B CA 1
ATOM 1552 C C . MET B 1 59 ? -16.031 14.398 22.328 1 86.75 59 MET B C 1
ATOM 1554 O O . MET B 1 59 ? -16.766 14.547 23.312 1 86.75 59 MET B O 1
ATOM 1558 N N . ASP B 1 60 ? -14.703 14.547 22.328 1 84.38 60 ASP B N 1
ATOM 1559 C CA . ASP B 1 60 ? -14.07 15.047 23.547 1 84.38 60 ASP B CA 1
ATOM 1560 C C . ASP B 1 60 ? -14.711 16.344 24.016 1 84.38 60 ASP B C 1
ATOM 1562 O O . ASP B 1 60 ? -14.727 16.641 25.219 1 84.38 60 ASP B O 1
ATOM 1566 N N . HIS B 1 61 ? -15.367 17.062 23.125 1 87.38 61 HIS B N 1
ATOM 1567 C CA . HIS B 1 61 ? -15.992 18.344 23.438 1 87.38 61 HIS B CA 1
ATOM 1568 C C . HIS B 1 61 ? -17.484 18.172 23.75 1 87.38 61 HIS B C 1
ATOM 1570 O O . HIS B 1 61 ? -18.047 18.922 24.547 1 87.38 61 HIS B O 1
ATOM 1576 N N . VAL B 1 62 ? -18.109 17.266 23.078 1 88 62 VAL B N 1
ATOM 1577 C CA . VAL B 1 62 ? -19.562 17.141 23.156 1 88 62 VAL B CA 1
ATOM 1578 C C . VAL B 1 62 ? -19.938 16.219 24.297 1 88 62 VAL B C 1
ATOM 1580 O O . VAL B 1 62 ? -20.922 16.453 25 1 88 62 VAL B O 1
ATOM 1583 N N . GLN B 1 63 ? -19.203 15.117 24.469 1 88.5 63 GLN B N 1
ATOM 1584 C CA . GLN B 1 63 ? -19.453 14.109 25.5 1 88.5 63 GLN B CA 1
ATOM 1585 C C . GLN B 1 63 ? -18.156 13.586 26.094 1 88.5 63 GLN B C 1
ATOM 1587 O O . GLN B 1 63 ? -17.703 12.492 25.75 1 88.5 63 GLN B O 1
ATOM 1592 N N . PRO B 1 64 ? -17.812 14.461 27.078 1 84.62 64 PRO B N 1
ATOM 1593 C CA . PRO B 1 64 ? -16.578 14.023 27.719 1 84.62 64 PRO B CA 1
ATOM 1594 C C . PRO B 1 64 ? -16.672 12.617 28.312 1 84.62 64 PRO B C 1
ATOM 1596 O O . PRO B 1 64 ? -17.719 12.234 28.828 1 84.62 64 PRO B O 1
ATOM 1599 N N . GLY B 1 65 ? -15.766 11.695 27.953 1 87 65 GLY B N 1
ATOM 1600 C CA . GLY B 1 65 ? -15.773 10.336 28.484 1 87 65 GLY B CA 1
ATOM 1601 C C . GLY B 1 65 ? -16.078 9.297 27.422 1 87 65 GLY B C 1
ATOM 1602 O O . GLY B 1 65 ? -15.82 8.109 27.609 1 87 65 GLY B O 1
ATOM 1603 N N . TRP B 1 66 ? -16.672 9.852 26.391 1 88.31 66 TRP B N 1
ATOM 1604 C CA . TRP B 1 66 ? -16.922 8.914 25.297 1 88.31 66 TRP B CA 1
ATOM 1605 C C . TRP B 1 66 ? -15.602 8.453 24.672 1 88.31 66 TRP B C 1
ATOM 1607 O O . TRP B 1 66 ? -14.672 9.25 24.516 1 88.31 66 TRP B O 1
ATOM 1617 N N . ALA B 1 67 ? -15.523 7.078 24.375 1 91.38 67 ALA B N 1
ATOM 1618 C CA . ALA B 1 67 ? -14.383 6.531 23.641 1 91.38 67 ALA B CA 1
ATOM 1619 C C . ALA B 1 67 ? -14.852 5.539 22.578 1 91.38 67 ALA B C 1
ATOM 1621 O O . ALA B 1 67 ? -15.797 4.781 22.797 1 91.38 67 ALA B O 1
ATOM 1622 N N . PRO B 1 68 ? -14.148 5.621 21.438 1 92.88 68 PRO B N 1
ATOM 1623 C CA . PRO B 1 68 ? -14.484 4.609 20.438 1 92.88 68 PRO B CA 1
ATOM 1624 C C . PRO B 1 68 ? -14.141 3.191 20.891 1 92.88 68 PRO B C 1
ATOM 1626 O O . PRO B 1 68 ? -13.336 3.006 21.797 1 92.88 68 PRO B O 1
ATOM 1629 N N . SER B 1 69 ? -14.844 2.23 20.25 1 93.75 69 SER B N 1
ATOM 1630 C CA . SER B 1 69 ? -14.602 0.826 20.562 1 93.75 69 SER B CA 1
ATOM 1631 C C . SER B 1 69 ? -13.281 0.347 19.969 1 93.75 69 SER B C 1
ATOM 1633 O O . SER B 1 69 ? -12.703 -0.637 20.422 1 93.75 69 SER B O 1
ATOM 1635 N N . LEU B 1 70 ? -12.859 1.04 18.938 1 94.19 70 LEU B N 1
ATOM 1636 C CA . LEU B 1 70 ? -11.586 0.735 18.297 1 94.19 70 LEU B CA 1
ATOM 1637 C C . LEU B 1 70 ? -10.547 1.795 18.625 1 94.19 70 LEU B C 1
ATOM 1639 O O . LEU B 1 70 ? -10.883 2.961 18.844 1 94.19 70 LEU B O 1
ATOM 1643 N N . PRO B 1 71 ? -9.273 1.322 18.688 1 92.5 71 PRO B N 1
ATOM 1644 C CA . PRO B 1 71 ? -8.234 2.328 18.891 1 92.5 71 PRO B CA 1
ATOM 1645 C C . PRO B 1 71 ? -8.188 3.375 17.781 1 92.5 71 PRO B C 1
ATOM 1647 O O . PRO B 1 71 ? -8.211 3.029 16.609 1 92.5 71 PRO B O 1
ATOM 1650 N N . THR B 1 72 ? -8.102 4.602 18.156 1 92.88 72 THR B N 1
ATOM 1651 C CA . THR B 1 72 ? -8.086 5.707 17.203 1 92.88 72 THR B CA 1
ATOM 1652 C C . THR B 1 72 ? -6.691 5.902 16.609 1 92.88 72 THR B C 1
ATOM 1654 O O . THR B 1 72 ? -5.734 6.152 17.344 1 92.88 72 THR B O 1
ATOM 1657 N N . PRO B 1 73 ? -6.629 5.852 15.32 1 92.94 73 PRO B N 1
ATOM 1658 C CA . PRO B 1 73 ? -5.328 6.125 14.711 1 92.94 73 PRO B CA 1
ATOM 1659 C C . PRO B 1 73 ? -4.898 7.582 14.867 1 92.94 73 PRO B C 1
ATOM 1661 O O . PRO B 1 73 ? -5.746 8.477 14.922 1 92.94 73 PRO B O 1
ATOM 1664 N N . PRO B 1 74 ? -3.588 7.816 14.859 1 91 74 PRO B N 1
ATOM 1665 C CA . PRO B 1 74 ? -3.051 9.164 15.078 1 91 74 PRO B CA 1
ATOM 1666 C C . PRO B 1 74 ? -2.887 9.945 13.781 1 91 74 PRO B C 1
ATOM 1668 O O . PRO B 1 74 ? -1.847 10.57 13.555 1 91 74 PRO B O 1
ATOM 1671 N N . PHE B 1 75 ? -3.791 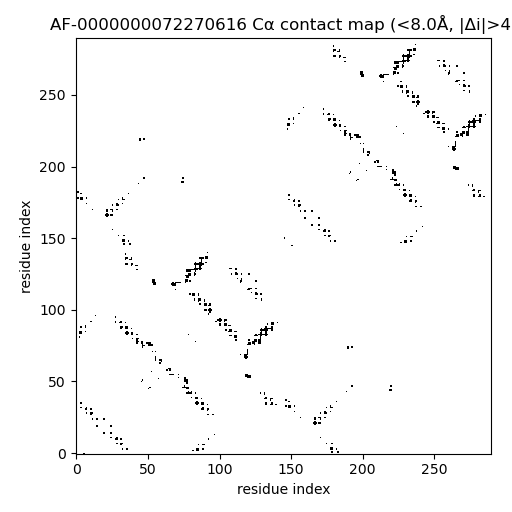9.859 12.852 1 94 75 PHE B N 1
ATOM 1672 C CA . PHE B 1 75 ? -3.822 10.602 11.594 1 94 75 PHE B CA 1
ATOM 1673 C C . PHE B 1 75 ? -5.258 10.906 11.18 1 94 75 PHE B C 1
ATOM 1675 O O . PHE B 1 75 ? -6.199 10.328 11.719 1 94 75 PHE B O 1
ATOM 1682 N N . PRO B 1 76 ? -5.488 11.844 10.273 1 96 76 PRO B N 1
ATOM 1683 C CA . PRO B 1 76 ? -6.828 12.312 9.914 1 96 76 PRO B CA 1
ATOM 1684 C C . PRO B 1 76 ? -7.734 11.188 9.422 1 96 76 PRO B C 1
ATOM 1686 O O . PRO B 1 76 ? -7.242 10.156 8.961 1 96 76 PRO B O 1
ATOM 1689 N N . SER B 1 77 ? -8.969 11.453 9.516 1 97.44 77 SER B N 1
ATOM 1690 C CA . SER B 1 77 ? -9.945 10.375 9.336 1 97.44 77 SER B CA 1
ATOM 1691 C C . SER B 1 77 ? -10.281 10.172 7.863 1 97.44 77 SER B C 1
ATOM 1693 O O . SER B 1 77 ? -10.531 9.047 7.43 1 97.44 77 SER B O 1
ATOM 1695 N N . TYR B 1 78 ? -10.227 11.219 7.043 1 98.19 78 TYR B N 1
ATOM 1696 C CA . TYR B 1 78 ? -10.812 11.219 5.703 1 98.19 78 TYR B CA 1
ATOM 1697 C C . TYR B 1 78 ? -9.719 11.211 4.637 1 98.19 78 TYR B C 1
ATOM 1699 O O . TYR B 1 78 ? -8.828 12.062 4.656 1 98.19 78 TYR B O 1
ATOM 1707 N N . PRO B 1 79 ? -9.875 10.406 3.695 1 98.5 79 PRO B N 1
ATOM 1708 C CA . PRO B 1 79 ? -10.82 9.289 3.592 1 98.5 79 PRO B CA 1
ATOM 1709 C C . PRO B 1 79 ? -10.383 8.07 4.402 1 98.5 79 PRO B C 1
ATOM 1711 O O . PRO B 1 79 ? -9.266 8.047 4.934 1 98.5 79 PRO B O 1
ATOM 1714 N N . SER B 1 80 ? -11.305 7.121 4.57 1 98.56 80 SER B N 1
ATOM 1715 C CA . SER B 1 80 ? -10.992 5.891 5.293 1 98.56 80 SER B CA 1
ATOM 1716 C C . SER B 1 80 ? -10.023 5.016 4.504 1 98.56 80 SER B C 1
ATOM 1718 O O . SER B 1 80 ? -10.32 4.617 3.375 1 98.56 80 SER B O 1
ATOM 1720 N N . GLY B 1 81 ? -8.891 4.68 5.113 1 98.12 81 GLY B N 1
ATOM 1721 C CA . GLY B 1 81 ? -7.93 3.793 4.477 1 98.12 81 GLY B CA 1
ATOM 1722 C C . GLY B 1 81 ? -8.469 2.393 4.246 1 98.12 81 GLY B C 1
ATOM 1723 O O . GLY B 1 81 ? -8.242 1.802 3.189 1 98.12 81 GLY B O 1
ATOM 1724 N N . HIS B 1 82 ? -9.18 1.83 5.25 1 98.38 82 HIS B N 1
ATOM 1725 C CA . HIS B 1 82 ? -9.781 0.511 5.098 1 98.38 82 HIS B CA 1
ATOM 1726 C C . HIS B 1 82 ? -10.766 0.485 3.934 1 98.38 82 HIS B C 1
ATOM 1728 O O . HIS B 1 82 ? -10.766 -0.454 3.135 1 98.38 82 HIS B O 1
ATOM 1734 N N . ALA B 1 83 ? -11.516 1.515 3.859 1 98.81 83 ALA B N 1
ATOM 1735 C CA . ALA B 1 83 ? -12.492 1.605 2.779 1 98.81 83 ALA B CA 1
ATOM 1736 C C . ALA B 1 83 ? -11.805 1.724 1.423 1 98.81 83 ALA B C 1
ATOM 1738 O O . ALA B 1 83 ? -12.211 1.08 0.453 1 98.81 83 ALA B O 1
ATOM 1739 N N . THR B 1 84 ? -10.797 2.547 1.38 1 98.88 84 THR B N 1
ATOM 1740 C CA . THR B 1 84 ? -10.094 2.811 0.131 1 98.88 84 THR B CA 1
ATOM 1741 C C . THR B 1 84 ? -9.461 1.53 -0.414 1 98.88 84 THR B C 1
ATOM 1743 O O . THR B 1 84 ? -9.688 1.168 -1.571 1 98.88 84 THR B O 1
ATOM 1746 N N . VAL B 1 85 ? -8.758 0.82 0.431 1 98.88 85 VAL B N 1
ATOM 1747 C CA . VAL B 1 85 ? -8.094 -0.409 0.01 1 98.88 85 VAL B CA 1
ATOM 1748 C C . VAL B 1 85 ? -9.133 -1.463 -0.352 1 98.88 85 VAL B C 1
ATOM 1750 O O . VAL B 1 85 ? -8.984 -2.178 -1.346 1 98.88 85 VAL B O 1
ATOM 1753 N N . SER B 1 86 ? -10.148 -1.531 0.432 1 98.94 86 SER B N 1
ATOM 1754 C CA . SER B 1 86 ? -11.195 -2.518 0.18 1 98.94 86 SER B CA 1
ATOM 1755 C C . SER B 1 86 ? -11.93 -2.223 -1.125 1 98.94 86 SER B C 1
ATOM 1757 O O . SER B 1 86 ? -12.281 -3.143 -1.866 1 98.94 86 SER B O 1
ATOM 1759 N N . GLY B 1 87 ? -12.211 -0.949 -1.36 1 98.94 87 GLY B N 1
ATOM 1760 C CA . GLY B 1 87 ? -12.836 -0.584 -2.623 1 98.94 87 GLY B CA 1
ATOM 1761 C C . GLY B 1 87 ? -12.016 -0.99 -3.832 1 98.94 87 GLY B C 1
ATOM 1762 O O . GLY B 1 87 ? -12.555 -1.497 -4.816 1 98.94 87 GLY B O 1
ATOM 1763 N N . ALA B 1 88 ? -10.742 -0.78 -3.766 1 98.94 88 ALA B N 1
ATOM 1764 C CA . ALA B 1 88 ? -9.844 -1.119 -4.871 1 98.94 88 ALA B CA 1
ATOM 1765 C C . ALA B 1 88 ? -9.75 -2.631 -5.055 1 98.94 88 ALA B C 1
ATOM 1767 O O . ALA B 1 88 ? -9.93 -3.141 -6.16 1 98.94 88 ALA B O 1
ATOM 1768 N N . ALA B 1 89 ? -9.484 -3.332 -3.959 1 98.94 89 ALA B N 1
ATOM 1769 C CA . ALA B 1 89 ? -9.273 -4.777 -4.016 1 98.94 89 ALA B CA 1
ATOM 1770 C C . ALA B 1 89 ? -10.547 -5.496 -4.469 1 98.94 89 ALA B C 1
ATOM 1772 O O . ALA B 1 89 ? -10.484 -6.406 -5.301 1 98.94 89 ALA B O 1
ATOM 1773 N N . ALA B 1 90 ? -11.672 -5.086 -3.889 1 98.94 90 ALA B N 1
ATOM 1774 C CA . ALA B 1 90 ? -12.938 -5.715 -4.25 1 98.94 90 ALA B CA 1
ATOM 1775 C C . ALA B 1 90 ? -13.234 -5.539 -5.738 1 98.94 90 ALA B C 1
ATOM 1777 O O . ALA B 1 90 ? -13.703 -6.469 -6.398 1 98.94 90 ALA B O 1
ATOM 1778 N N . GLU B 1 91 ? -12.977 -4.344 -6.223 1 98.81 91 GLU B N 1
ATOM 1779 C CA . GLU B 1 91 ? -13.266 -4.082 -7.629 1 98.81 91 GLU B CA 1
ATOM 1780 C C . GLU B 1 91 ? -12.359 -4.898 -8.539 1 98.81 91 GLU B C 1
ATOM 1782 O O . GLU B 1 91 ? -12.805 -5.43 -9.562 1 98.81 91 GLU B O 1
ATOM 1787 N N . VAL B 1 92 ? -11.078 -5.023 -8.227 1 98.81 92 VAL B N 1
ATOM 1788 C CA . VAL B 1 92 ? -10.156 -5.848 -9.008 1 98.81 92 VAL B CA 1
ATOM 1789 C C . VAL B 1 92 ? -10.609 -7.305 -8.969 1 98.81 92 VAL B C 1
ATOM 1791 O O . VAL B 1 92 ? -10.734 -7.949 -10.008 1 98.81 92 VAL B O 1
ATOM 1794 N N . LEU B 1 93 ? -10.898 -7.805 -7.773 1 98.88 93 LEU B N 1
ATOM 1795 C CA . LEU B 1 93 ? -11.281 -9.203 -7.629 1 98.88 93 LEU B CA 1
ATOM 1796 C C . LEU B 1 93 ? -12.609 -9.477 -8.328 1 98.88 93 LEU B C 1
ATOM 1798 O O . LEU B 1 93 ? -12.82 -10.57 -8.859 1 98.88 93 LEU B O 1
ATOM 1802 N N . ALA B 1 94 ? -13.5 -8.5 -8.297 1 98.69 94 ALA B N 1
ATOM 1803 C CA . ALA B 1 94 ? -14.789 -8.656 -8.953 1 98.69 94 ALA B CA 1
ATOM 1804 C C . ALA B 1 94 ? -14.625 -8.875 -10.453 1 98.69 94 ALA B C 1
ATOM 1806 O O . ALA B 1 94 ? -15.438 -9.555 -11.086 1 98.69 94 ALA B O 1
ATOM 1807 N N . GLN B 1 95 ? -13.633 -8.297 -11.047 1 97.81 95 GLN B N 1
ATOM 1808 C CA . GLN B 1 95 ? -13.375 -8.484 -12.477 1 97.81 95 GLN B CA 1
ATOM 1809 C C . GLN B 1 95 ? -12.867 -9.898 -12.758 1 97.81 95 GLN B C 1
ATOM 1811 O O . GLN B 1 95 ? -13.203 -10.484 -13.789 1 97.81 95 GLN B O 1
ATOM 1816 N N . PHE B 1 96 ? -12.031 -10.422 -11.859 1 97.75 96 PHE B N 1
ATOM 1817 C CA . PHE B 1 96 ? -11.453 -11.75 -12.055 1 97.75 96 PHE B CA 1
ATOM 1818 C C . PHE B 1 96 ? -12.43 -12.836 -11.609 1 97.75 96 PHE B C 1
ATOM 1820 O O . PHE B 1 96 ? -12.359 -13.969 -12.086 1 97.75 96 PHE B O 1
ATOM 1827 N N . PHE B 1 97 ? -13.328 -12.469 -10.695 1 98.44 97 PHE B N 1
ATOM 1828 C CA . PHE B 1 97 ? -14.312 -13.398 -10.148 1 98.44 97 PHE B CA 1
ATOM 1829 C C . PHE B 1 97 ? -15.711 -12.805 -10.227 1 9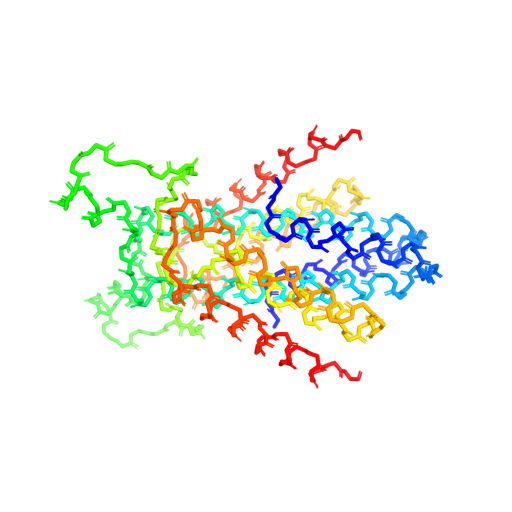8.44 97 PHE B C 1
ATOM 1831 O O . PHE B 1 97 ? -16.344 -12.539 -9.195 1 98.44 97 PHE B O 1
ATOM 1838 N N . PRO B 1 98 ? -16.234 -12.773 -11.406 1 98.19 98 PRO B N 1
ATOM 1839 C CA . PRO B 1 98 ? -17.5 -12.062 -11.609 1 98.19 98 PRO B CA 1
ATOM 1840 C C . PRO B 1 98 ? -18.672 -12.695 -10.844 1 98.19 98 PRO B C 1
ATOM 1842 O O . PRO B 1 98 ? -19.609 -12 -10.461 1 98.19 98 PRO B O 1
ATOM 1845 N N . LEU B 1 99 ? -18.641 -13.992 -10.562 1 98.31 99 LEU B N 1
ATOM 18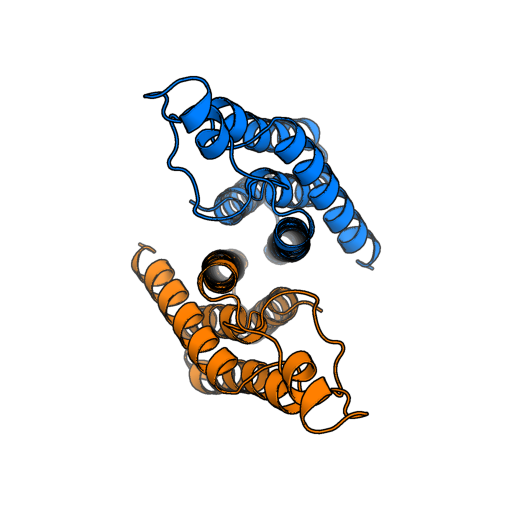46 C CA . LEU B 1 99 ? -19.703 -14.664 -9.828 1 98.31 99 LEU B CA 1
ATOM 1847 C C . LEU B 1 99 ? -19.734 -14.203 -8.367 1 98.31 99 LEU B C 1
ATOM 1849 O O . LEU B 1 99 ? -20.766 -14.266 -7.711 1 98.31 99 LEU B O 1
ATOM 1853 N N . GLN B 1 100 ? -18.594 -13.688 -7.836 1 98.75 100 GLN B N 1
ATOM 1854 C CA . GLN B 1 100 ? -18.469 -13.258 -6.449 1 98.75 100 GLN B CA 1
ATOM 1855 C C . GLN B 1 100 ? -18.516 -11.734 -6.344 1 98.75 100 GLN B C 1
ATOM 1857 O O . GLN B 1 100 ? -18.344 -11.18 -5.254 1 98.75 100 GLN B O 1
ATOM 1862 N N . ALA B 1 101 ? -18.781 -11.07 -7.438 1 98.69 101 ALA B N 1
ATOM 1863 C CA . ALA B 1 101 ? -18.656 -9.617 -7.504 1 98.69 101 ALA B CA 1
ATOM 1864 C C . ALA B 1 101 ? -19.562 -8.938 -6.473 1 98.69 101 ALA B C 1
ATOM 1866 O O . ALA B 1 101 ? -19.125 -8.023 -5.77 1 98.69 101 ALA B O 1
ATOM 1867 N N . ARG B 1 102 ? -20.766 -9.367 -6.387 1 98.69 102 ARG B N 1
ATOM 1868 C CA . ARG B 1 102 ? -21.703 -8.758 -5.453 1 98.69 102 ARG B CA 1
ATOM 1869 C C . ARG B 1 102 ? -21.234 -8.922 -4.012 1 98.69 102 ARG B C 1
ATOM 1871 O O . ARG B 1 102 ? -21.312 -7.984 -3.217 1 98.69 102 ARG B O 1
ATOM 1878 N N . GLN B 1 103 ? -20.797 -10.086 -3.652 1 98.81 103 GLN B N 1
ATOM 1879 C CA . GLN B 1 103 ? -20.312 -10.359 -2.303 1 98.81 103 GLN B CA 1
ATOM 1880 C C . GLN B 1 103 ? -19.047 -9.562 -2.002 1 98.81 103 GLN B C 1
ATOM 1882 O O . GLN B 1 103 ? -18.875 -9.047 -0.897 1 98.81 103 GLN B O 1
ATOM 1887 N N . LEU B 1 104 ? -18.172 -9.531 -2.949 1 98.88 104 LEU B N 1
ATOM 18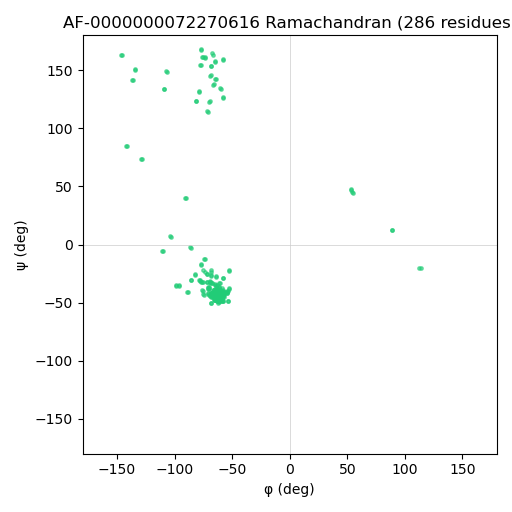88 C CA . LEU B 1 104 ? -16.922 -8.805 -2.771 1 98.88 104 LEU B CA 1
ATOM 1889 C C . LEU B 1 104 ? -17.188 -7.324 -2.521 1 98.88 104 LEU B C 1
ATOM 1891 O O . LEU B 1 104 ? -16.578 -6.727 -1.63 1 98.88 104 LEU B O 1
ATOM 1895 N N . ARG B 1 105 ? -18.094 -6.734 -3.285 1 98.75 105 ARG B N 1
ATOM 1896 C CA . ARG B 1 105 ? -18.438 -5.328 -3.104 1 98.75 105 ARG B CA 1
ATOM 1897 C C . ARG B 1 105 ? -19.156 -5.105 -1.776 1 98.75 105 ARG B C 1
ATOM 1899 O O . ARG B 1 105 ? -18.984 -4.066 -1.135 1 98.75 105 ARG B O 1
ATOM 1906 N N . ARG B 1 106 ? -19.922 -6.074 -1.357 1 98.81 106 ARG B N 1
ATOM 1907 C CA . ARG B 1 106 ? -20.562 -6.012 -0.042 1 98.81 106 ARG B CA 1
ATOM 1908 C C . ARG B 1 106 ? -19.516 -6.074 1.068 1 98.81 106 ARG B C 1
ATOM 1910 O O . ARG B 1 106 ? -19.609 -5.348 2.061 1 98.81 106 ARG B O 1
ATOM 1917 N N . ASP B 1 107 ? -18.547 -6.961 0.907 1 98.81 107 ASP B N 1
ATOM 1918 C CA . ASP B 1 107 ? -17.484 -7.066 1.891 1 98.81 107 ASP B CA 1
ATOM 1919 C C . ASP B 1 107 ? -16.719 -5.75 2.014 1 98.81 107 ASP B C 1
ATOM 1921 O O . ASP B 1 107 ? -16.297 -5.367 3.109 1 98.81 107 ASP B O 1
ATOM 1925 N N . ALA B 1 108 ? -16.5 -5.105 0.876 1 98.88 108 ALA B N 1
ATOM 1926 C CA . ALA B 1 108 ? -15.828 -3.809 0.895 1 98.88 108 ALA B CA 1
ATOM 1927 C C . ALA B 1 108 ? -16.656 -2.771 1.649 1 98.88 108 ALA B C 1
ATOM 1929 O O . ALA B 1 108 ? -16.109 -1.988 2.434 1 98.88 108 ALA B O 1
ATOM 1930 N N . ARG B 1 109 ? -17.953 -2.74 1.424 1 98.75 109 ARG B N 1
ATOM 1931 C CA . ARG B 1 109 ? -18.844 -1.826 2.141 1 98.75 109 ARG B CA 1
ATOM 1932 C C . ARG B 1 109 ? -18.844 -2.133 3.635 1 98.75 109 ARG B C 1
ATOM 1934 O O . ARG B 1 109 ? -18.875 -1.219 4.461 1 98.75 109 ARG B O 1
ATOM 1941 N N . ASP B 1 110 ? -18.812 -3.402 3.943 1 98.56 110 ASP B N 1
ATOM 1942 C CA . ASP B 1 110 ? -18.781 -3.809 5.344 1 98.56 110 ASP B CA 1
ATOM 1943 C C . ASP B 1 110 ? -17.5 -3.357 6.023 1 98.56 110 ASP B C 1
ATOM 1945 O O . ASP B 1 110 ? -17.5 -2.971 7.195 1 98.56 110 ASP B O 1
ATOM 1949 N N . ALA B 1 111 ? -16.406 -3.461 5.305 1 98.12 111 ALA B N 1
ATOM 1950 C CA . ALA B 1 111 ? -15.125 -2.971 5.828 1 98.12 111 ALA B CA 1
ATOM 1951 C C . ALA B 1 111 ? -15.203 -1.481 6.148 1 98.12 111 ALA B C 1
ATOM 1953 O O . ALA B 1 111 ? -14.695 -1.035 7.18 1 98.12 111 ALA B O 1
ATOM 1954 N N . ALA B 1 112 ? -15.836 -0.723 5.293 1 98.25 112 ALA B N 1
ATOM 1955 C CA . ALA B 1 112 ? -16.016 0.713 5.496 1 98.25 112 ALA B CA 1
ATOM 1956 C C . ALA B 1 112 ? -16.922 0.992 6.691 1 98.25 112 ALA B C 1
ATOM 1958 O O . ALA B 1 112 ? -16.5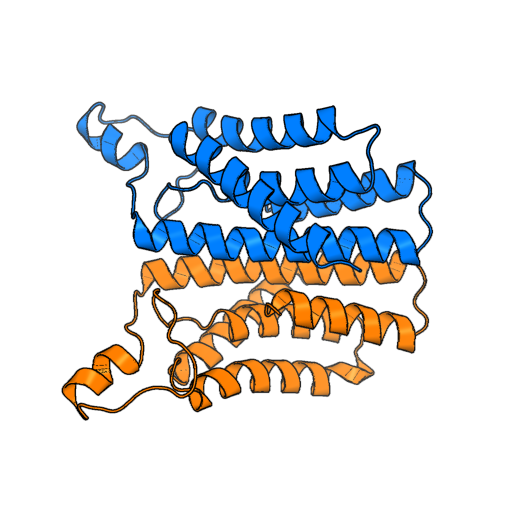94 1.814 7.551 1 98.25 112 ALA B O 1
ATOM 1959 N N . PHE B 1 113 ? -17.984 0.284 6.781 1 98 113 PHE B N 1
ATOM 1960 C CA . PHE B 1 113 ? -19 0.518 7.801 1 98 113 PHE B CA 1
ATOM 1961 C C . PHE B 1 113 ? -18.5 0.109 9.18 1 98 113 PHE B C 1
ATOM 1963 O O . PHE B 1 113 ? -18.828 0.742 10.18 1 98 113 PHE B O 1
ATOM 1970 N N . SER B 1 114 ? -17.719 -0.961 9.234 1 97.44 114 SER B N 1
ATOM 1971 C CA . SER B 1 114 ? -17.188 -1.455 10.5 1 97.44 114 SER B CA 1
ATOM 1972 C C . SER B 1 114 ? -16.375 -0.38 11.219 1 97.44 114 SER B C 1
ATOM 1974 O O . SER B 1 114 ? -16.344 -0.336 12.453 1 97.44 114 SER B O 1
ATOM 1976 N N . ARG B 1 115 ? -15.766 0.529 10.516 1 97 115 ARG B N 1
ATOM 1977 C CA . ARG B 1 115 ? -14.945 1.58 11.109 1 97 115 ARG B CA 1
ATOM 1978 C C . ARG B 1 115 ? -15.82 2.684 11.695 1 97 115 ARG B C 1
ATOM 1980 O O . ARG B 1 115 ? -15.414 3.367 12.641 1 97 115 ARG B O 1
ATOM 1987 N N . VAL B 1 116 ? -16.984 2.904 11.078 1 97 116 VAL B N 1
ATOM 1988 C CA . VAL B 1 116 ? -17.953 3.859 11.602 1 97 116 VAL B CA 1
ATOM 1989 C C . VAL B 1 116 ? -18.531 3.332 12.914 1 97 116 VAL B C 1
ATOM 1991 O O . VAL B 1 116 ? -18.594 4.059 13.906 1 97 116 VAL B O 1
ATOM 1994 N N . VAL B 1 117 ? -18.875 2.049 12.867 1 96.75 117 VAL B N 1
ATOM 1995 C CA . VAL B 1 117 ? -19.422 1.398 14.047 1 96.75 117 VAL B CA 1
ATOM 1996 C C . VAL B 1 117 ? -18.391 1.393 15.172 1 96.75 117 VAL B C 1
ATOM 1998 O O . VAL B 1 117 ? -18.75 1.548 16.344 1 96.75 117 VAL B O 1
ATOM 2001 N N . GLY B 1 118 ? -17.141 1.265 14.773 1 96.62 118 GLY B N 1
ATOM 2002 C CA . GLY B 1 118 ? -16.062 1.271 15.742 1 96.62 118 GLY B CA 1
ATOM 2003 C C . GLY B 1 118 ? -15.766 2.648 16.312 1 96.62 118 GLY B C 1
ATOM 2004 O O . GLY B 1 118 ? -15.023 2.783 17.281 1 96.62 118 GLY B O 1
ATOM 2005 N N . GLY B 1 119 ? -16.344 3.693 15.672 1 96.19 119 GLY B N 1
ATOM 2006 C CA . GLY B 1 119 ? -16.281 5.039 16.219 1 96.19 119 GLY B CA 1
ATOM 2007 C C . GLY B 1 119 ? -15.062 5.812 15.773 1 96.19 119 GLY B C 1
ATOM 2008 O O . GLY B 1 119 ? -14.727 6.844 16.359 1 96.19 119 GLY B O 1
ATOM 2009 N N . ILE B 1 120 ? -14.32 5.289 14.742 1 96.75 120 ILE B N 1
ATOM 2010 C CA . ILE B 1 120 ? -13.047 5.93 14.438 1 96.75 120 ILE B CA 1
ATOM 2011 C C . ILE B 1 120 ? -13.141 6.637 13.086 1 96.75 120 ILE B C 1
ATOM 2013 O O . ILE B 1 120 ? -12.203 7.328 12.68 1 96.75 120 ILE B O 1
ATOM 2017 N N . HIS B 1 121 ? -14.305 6.438 12.391 1 97.94 121 HIS B N 1
ATOM 2018 C CA . HIS B 1 121 ? -14.523 7.133 11.125 1 97.94 121 HIS B CA 1
ATOM 2019 C C . HIS B 1 121 ? -15.93 7.723 11.062 1 97.94 121 HIS B C 1
ATOM 2021 O O . HIS B 1 121 ? -16.875 7.168 11.641 1 97.94 121 HIS B O 1
ATOM 2027 N N . TRP B 1 122 ? -16.016 8.852 10.312 1 97.44 122 TRP B N 1
ATOM 2028 C CA . TRP B 1 122 ? -17.297 9.375 9.891 1 97.44 122 TRP B CA 1
ATOM 2029 C C . TRP B 1 122 ? -17.859 8.578 8.719 1 97.44 122 TRP B C 1
ATOM 2031 O O . TRP B 1 122 ? -17.109 7.934 7.984 1 97.44 122 TRP B O 1
ATOM 2041 N N . GLY B 1 123 ? -19.125 8.586 8.594 1 97.69 123 GLY B N 1
ATOM 2042 C CA . GLY B 1 123 ? -19.734 7.883 7.477 1 97.69 123 GLY B CA 1
ATOM 2043 C C . GLY B 1 123 ? -19.172 8.289 6.129 1 97.69 123 GLY B C 1
ATOM 2044 O O . GLY B 1 123 ? -18.906 7.441 5.277 1 97.69 123 GLY B O 1
ATOM 2045 N N . VAL B 1 124 ? -18.938 9.547 5.973 1 98.31 124 VAL B N 1
ATOM 2046 C CA . VAL B 1 124 ? -18.5 10.086 4.695 1 98.31 124 VAL B CA 1
ATOM 2047 C C . VAL B 1 124 ? -17.078 9.586 4.387 1 98.31 124 VAL B C 1
ATOM 2049 O O . VAL B 1 124 ? -16.719 9.438 3.219 1 98.31 124 VAL B O 1
ATOM 2052 N N . ASP B 1 125 ? -16.25 9.273 5.406 1 98.69 125 ASP B N 1
ATOM 2053 C CA . ASP B 1 125 ? -14.914 8.742 5.199 1 98.69 125 ASP B CA 1
ATOM 2054 C C . ASP B 1 125 ? -14.953 7.453 4.371 1 98.69 125 ASP B C 1
ATOM 2056 O O . ASP B 1 125 ? -14.117 7.25 3.49 1 98.69 125 ASP B O 1
ATOM 2060 N N . GLY B 1 126 ? -15.945 6.625 4.746 1 98.69 126 GLY B N 1
ATOM 2061 C CA . GLY B 1 126 ? -16.094 5.336 4.086 1 98.69 126 GLY B CA 1
ATOM 2062 C C . GLY B 1 126 ? -16.562 5.449 2.652 1 98.69 126 GLY B C 1
ATOM 2063 O O . GLY B 1 126 ? -16.047 4.781 1.762 1 98.69 126 GLY B O 1
ATOM 2064 N N . VAL B 1 127 ? -17.516 6.285 2.441 1 98.62 127 VAL B N 1
ATOM 2065 C CA . VAL B 1 127 ? -18.078 6.469 1.104 1 98.62 127 VAL B CA 1
ATOM 2066 C C . VAL B 1 127 ? -17 7.012 0.168 1 98.62 127 VAL B C 1
ATOM 2068 O O . VAL B 1 127 ? -16.812 6.496 -0.937 1 98.62 127 VAL B O 1
ATOM 2071 N N . ALA B 1 128 ? -16.312 7.98 0.645 1 98.75 128 ALA B N 1
ATOM 2072 C CA . ALA B 1 128 ? -15.242 8.57 -0.151 1 98.75 128 ALA B CA 1
ATOM 2073 C C . ALA B 1 128 ? -14.133 7.559 -0.409 1 98.75 128 ALA B C 1
ATOM 2075 O O . ALA B 1 128 ? -13.594 7.488 -1.516 1 98.75 128 ALA B O 1
ATOM 2076 N N . GLY B 1 129 ? -13.773 6.812 0.629 1 98.81 129 GLY B N 1
ATOM 2077 C CA . GLY B 1 129 ? -12.742 5.801 0.479 1 98.81 129 GLY B CA 1
ATOM 2078 C C . GLY B 1 129 ? -13.094 4.742 -0.551 1 98.81 129 GLY B C 1
ATOM 2079 O O . GLY B 1 129 ? -12.273 4.402 -1.405 1 98.81 129 GLY B O 1
ATOM 2080 N N . LEU B 1 130 ? -14.312 4.258 -0.454 1 98.88 130 LEU B N 1
ATOM 2081 C CA . LEU B 1 130 ? -14.766 3.258 -1.413 1 98.88 130 LEU B CA 1
ATOM 2082 C C . LEU B 1 130 ? -14.703 3.801 -2.836 1 98.88 130 LEU B C 1
ATOM 2084 O O . LEU B 1 130 ? -14.25 3.109 -3.75 1 98.88 130 LEU B O 1
ATOM 2088 N N . ASP B 1 131 ? -15.109 4.996 -3.002 1 98.81 131 ASP B N 1
ATOM 2089 C CA . ASP B 1 131 ? -15.133 5.637 -4.316 1 98.81 131 ASP B CA 1
ATOM 2090 C C . ASP B 1 131 ? -13.719 5.797 -4.867 1 98.81 131 ASP B C 1
ATOM 2092 O O . ASP B 1 131 ? -13.461 5.48 -6.031 1 98.81 131 ASP B O 1
ATOM 2096 N N . VAL B 1 132 ? -12.836 6.289 -4.059 1 98.69 132 VAL B N 1
ATOM 2097 C CA . VAL B 1 132 ? -11.445 6.453 -4.453 1 98.69 132 VAL B CA 1
ATOM 2098 C C . VAL B 1 132 ? -10.859 5.102 -4.871 1 98.69 132 VAL B C 1
ATOM 2100 O O . VAL B 1 132 ? -10.234 4.988 -5.926 1 98.69 132 VAL B O 1
ATOM 2103 N N . GLY B 1 133 ? -11.07 4.102 -4.027 1 98.88 133 GLY B N 1
ATOM 2104 C CA . GLY B 1 133 ? -10.562 2.77 -4.324 1 98.88 133 GLY B CA 1
ATOM 2105 C C . GLY B 1 133 ? -11.078 2.217 -5.641 1 98.88 133 GLY B C 1
ATOM 2106 O O . GLY B 1 133 ? -10.297 1.693 -6.441 1 98.88 133 GLY B O 1
ATOM 2107 N N . GLN B 1 134 ? -12.352 2.385 -5.867 1 98.75 134 GLN B N 1
ATOM 2108 C CA . GLN B 1 134 ? -12.969 1.876 -7.086 1 98.75 134 GLN B CA 1
ATOM 2109 C C . GLN B 1 134 ? -12.414 2.58 -8.32 1 98.75 134 GLN B C 1
ATOM 2111 O O . GLN B 1 134 ? -12.156 1.942 -9.344 1 98.75 134 GLN B O 1
ATOM 2116 N N . ARG B 1 135 ? -12.234 3.828 -8.266 1 98.56 135 ARG B N 1
ATOM 2117 C CA . ARG B 1 135 ? -11.719 4.594 -9.391 1 98.56 135 ARG B CA 1
ATOM 2118 C C . ARG B 1 135 ? -10.289 4.188 -9.719 1 98.56 135 ARG B C 1
ATOM 2120 O O . ARG B 1 135 ? -9.922 4.066 -10.891 1 98.56 135 ARG B O 1
ATOM 2127 N N . VAL B 1 136 ? -9.492 3.979 -8.695 1 98.38 136 VAL B N 1
ATOM 2128 C CA . VAL B 1 136 ? -8.102 3.57 -8.898 1 98.38 136 VAL B CA 1
ATOM 2129 C C . VAL B 1 136 ? -8.062 2.189 -9.547 1 98.38 136 VAL B C 1
ATOM 2131 O O . VAL B 1 136 ? -7.281 1.955 -10.477 1 98.38 136 VAL B O 1
ATOM 2134 N N . ALA B 1 137 ? -8.914 1.323 -9.023 1 98.56 137 ALA B N 1
ATOM 2135 C CA . ALA B 1 137 ? -8.977 -0.022 -9.594 1 98.56 137 ALA B CA 1
ATOM 2136 C C . ALA B 1 137 ? -9.383 0.019 -11.062 1 98.56 137 ALA B C 1
ATOM 2138 O O . ALA B 1 137 ? -8.805 -0.681 -11.891 1 98.56 137 ALA B O 1
ATOM 2139 N N . ARG B 1 138 ? -10.336 0.811 -11.406 1 97.44 138 ARG B N 1
ATOM 2140 C CA . ARG B 1 138 ? -10.805 0.912 -12.789 1 97.44 138 ARG B CA 1
ATOM 2141 C C . ARG B 1 138 ? -9.719 1.466 -13.703 1 97.44 138 ARG B C 1
ATOM 2143 O O . ARG B 1 138 ? -9.547 0.996 -14.828 1 97.44 138 ARG B O 1
ATOM 2150 N N . ALA B 1 139 ? -9.016 2.436 -13.219 1 96.75 139 ALA B N 1
ATOM 2151 C CA . ALA B 1 139 ? -7.918 3.008 -13.992 1 96.75 139 ALA B CA 1
ATOM 2152 C C . ALA B 1 139 ? -6.832 1.968 -14.258 1 96.75 139 ALA B C 1
ATOM 2154 O O . ALA B 1 139 ? -6.25 1.935 -15.344 1 96.75 139 ALA B O 1
ATOM 2155 N N . LEU B 1 140 ? -6.547 1.187 -13.227 1 95 140 LEU B N 1
ATOM 2156 C CA . LEU B 1 140 ? -5.547 0.133 -13.359 1 95 140 LEU B CA 1
ATOM 2157 C C . LEU B 1 140 ? -6 -0.916 -14.375 1 95 140 LEU B C 1
ATOM 2159 O O . LEU B 1 140 ? -5.207 -1.361 -15.203 1 95 140 LEU B O 1
ATOM 2163 N N . LEU B 1 141 ? -7.25 -1.324 -14.297 1 93.69 141 LEU B N 1
ATOM 2164 C CA . LEU B 1 141 ? -7.789 -2.404 -15.109 1 93.69 141 LEU B CA 1
ATOM 2165 C C . LEU B 1 141 ? -7.949 -1.958 -16.562 1 93.69 141 LEU B C 1
ATOM 2167 O O . LEU B 1 141 ? -7.891 -2.781 -17.484 1 93.69 141 LEU B O 1
ATOM 2171 N N . GLU B 1 142 ? -8.102 -0.672 -16.797 1 90.31 142 GLU B N 1
ATOM 2172 C CA . GLU B 1 142 ? -8.211 -0.128 -18.156 1 90.31 142 GLU B CA 1
ATOM 2173 C C . GLU B 1 142 ? -6.848 -0.095 -18.844 1 90.31 142 GLU B C 1
ATOM 2175 O O . GLU B 1 142 ? -6.766 -0.142 -20.062 1 90.31 142 GLU B O 1
ATOM 2180 N N . LYS B 1 143 ? -5.754 0.107 -18.062 1 83.06 143 LYS B N 1
ATOM 2181 C CA . LYS B 1 143 ? -4.402 0.136 -18.609 1 83.06 143 LYS B CA 1
ATOM 2182 C C . LYS B 1 143 ? -3.898 -1.274 -18.906 1 83.06 143 LYS B C 1
ATOM 2184 O O . LYS B 1 143 ? -2.91 -1.45 -19.625 1 83.06 143 LYS B O 1
ATOM 2189 N N . ARG B 1 144 ? -4.512 -2.24 -18.359 1 64.94 144 ARG B N 1
ATOM 2190 C CA . ARG B 1 144 ? -4.141 -3.627 -18.625 1 64.94 144 ARG B CA 1
ATOM 2191 C C . ARG B 1 144 ? -4.535 -4.043 -20.031 1 64.94 144 ARG B C 1
ATOM 2193 O O . ARG B 1 144 ? -5.672 -3.822 -20.453 1 64.94 144 ARG B O 1
ATOM 2200 N N . PRO B 1 145 ? -3.387 -4.297 -20.812 1 47.75 145 PRO B N 1
ATOM 2201 C CA . PRO B 1 145 ? -3.719 -4.641 -22.188 1 47.75 145 PRO B CA 1
ATOM 2202 C C . PRO B 1 145 ? -4.656 -5.84 -22.297 1 47.75 145 PRO B C 1
ATOM 2204 O O . PRO B 1 145 ? -4.715 -6.66 -21.375 1 47.75 145 PRO B O 1
#

Organism: Deinococcus radiodurans (strain ATCC 13939 / DSM 20539 / JCM 16871 / CCUG 27074 / LMG 4051 / NBRC 15346 / NCIMB 9279 / VKM B-1422 / R1) (NCBI:txid243230)

InterPro domains:
  IPR036938 Phosphatidic acid phosphatase type 2/haloperoxidase superfamily [SSF48317] (3-143)
  IPR052559 Vanadium-dependent haloperoxidase [PTHR34599] (2-97)
  IPR055161 Vanadium-dependent haloperoxidase NapH1-like, second helical-bundle domain [PF22778] (28-97)

Foldseek 3Di:
DDLLVVLLVVLVVVCVVVVPDPVLSVVLSVLLVVLLVVLLVVFVVVQVVPVAAWQVVVCCPVPNPDDFQDDADPTHAAAPSSLQSLLQSLLSVCVVVVVCNVVSLVVSLVSLVVCVNRRGHDNVNNVRSNVSSNVSNVVSVVPPD/DDLLVVLLVVLVVVCVVVVPDPVLSVVLSVLLVVLLVVLLVVFVVVQVVPVAAWQVVVCCPVPNPDDFQDDADPTHAAAPSSLQSLLQSLLSVCVVVVVCNVVSLVVSLVSLVVCVNRRGHDNVNNVRSNVSSNVSNVVSVVPPD

pLDDT: mean 95.83, std 6.03, range [47.47, 98.94]